Protein AF-A0A2G4IAJ6-F1 (afdb_monomer)

Radius of gyration: 28.08 Å; Cα contacts (8 Å, |Δi|>4): 531; chains: 1; bounding box: 51×114×58 Å

Solvent-accessible surface area (backbone atoms only — not comparable to full-atom values): 21661 Å² total; per-residue (Å²): 142,84,85,86,88,86,85,85,85,89,82,88,81,85,86,81,88,79,80,86,77,83,84,71,78,83,79,74,76,96,60,76,48,46,17,74,72,78,64,49,65,65,64,71,85,70,66,46,74,47,93,88,75,40,36,32,42,59,73,51,67,68,42,88,44,43,13,71,82,83,56,45,47,32,90,77,64,86,39,64,43,94,73,66,48,30,32,28,81,83,53,41,83,43,41,40,70,49,56,68,56,52,44,50,37,37,53,46,29,52,52,52,46,14,63,76,45,79,54,73,48,60,70,88,49,87,61,66,50,68,44,64,39,45,69,59,59,53,62,76,69,49,89,61,80,91,78,70,92,76,70,75,62,49,50,61,48,76,41,83,49,88,99,44,47,48,36,41,35,41,35,38,46,67,34,44,51,68,56,49,30,35,48,31,23,24,40,48,34,53,55,40,47,71,70,43,41,48,92,87,58,66,58,41,69,42,44,50,48,7,52,14,48,41,45,18,38,53,53,24,56,76,70,66,37,64,64,57,40,50,52,62,75,68,40,66,85,28,74,54,38,37,57,49,41,50,52,46,32,72,72,52,34,68,68,39,50,53,49,44,53,51,70,53,81,73,40,63,72,75,76,67,90,63,81,70,78,78,79,69,82,77,70,83,77,68,88,68,73,80,76,75,72,42,70,63,89,40,38,75,46,77,50,77,55,102,87,50,48,37,39,25,44,76,84,44,83,36,42,74,72,37,71,48,79,40,64,44,60,89,37,83,41,46,37,29,32,72,48,72,63,95,60,36,37,32,34,30,48,76,83,45,76,47,76,36,43,59,82,70,128

Nearest PDB structures (foldseek):
  2y4y-assembly1_D-2  TM=4.702E-01  e=5.475E-01  Pseudomonas aeruginosa PAO1
  4dkx-assembly2_B  TM=3.419E-01  e=5.563E+00  Homo sapiens
  8xip-assembly1_B  TM=3.112E-01  e=5.249E+00  Homo sapiens
  7rkx-assembly1_A  TM=2.969E-01  e=7.432E+00  Homo sapiens
  8yw3-assembly1_A  TM=1.742E-01  e=3.929E+00  Homo sapiens

Mean predicted aligned error: 16.1 Å

Secondary structure (DSSP, 8-state):
--PPPPP----PPPP-PPP----PPPPPPSS---BTTT--SS--S-EEEETTTEEEEHHHHT-S-BBTTT--B-SS---B-TT--B--HHHHTTEE--HHHHHHHHHHHHHHHHHHTTTSS--SS--EEEEEE-HHHHHHH--S-TT-----SEEEEEEEETTEEEEEEEEESSEEHHHHHHHHHHHHHHHHHHHHS-TT----HHHHHHHHHHHHHHHHHHHT-HHHHHHHHT-GGGTTHHHHHHHHHHHHHHHHHHHHHHH---SSPPPPSS-----PPPP----PPPPPPPSS--EEEEEE-SS-EEEEETTEEEETT-EEEEEETTEEEEEEEEEE-SSEEEEEETTEEEEEETT--

Structure (mmCIF, N/CA/C/O backbone):
data_AF-A0A2G4IAJ6-F1
#
_entry.id   AF-A0A2G4IAJ6-F1
#
loop_
_atom_site.group_PDB
_atom_site.id
_atom_site.type_symbol
_atom_site.label_atom_id
_atom_site.label_alt_id
_atom_site.label_comp_id
_atom_site.label_asym_id
_atom_site.label_entity_id
_atom_site.label_seq_id
_atom_site.pdbx_PDB_ins_code
_atom_site.Cartn_x
_atom_site.Cartn_y
_atom_site.Cartn_z
_atom_site.occupancy
_atom_site.B_iso_or_equiv
_atom_site.auth_seq_id
_atom_site.auth_comp_id
_atom_site.auth_asym_id
_atom_site.auth_atom_id
_atom_site.pdbx_PDB_model_num
ATOM 1 N N . MET A 1 1 ? -0.495 93.613 11.890 1.00 39.91 1 MET A N 1
ATOM 2 C CA . MET A 1 1 ? 0.072 92.341 12.391 1.00 39.91 1 MET A CA 1
ATOM 3 C C . MET A 1 1 ? -0.973 91.652 13.257 1.00 39.91 1 MET A C 1
ATOM 5 O O . MET A 1 1 ? -1.266 92.154 14.333 1.00 39.91 1 MET A O 1
ATOM 9 N N . LYS A 1 2 ? -1.610 90.586 12.757 1.00 34.34 2 LYS A N 1
ATOM 10 C CA . LYS A 1 2 ? -2.587 89.767 13.494 1.00 34.34 2 LYS A CA 1
ATOM 11 C C . LYS A 1 2 ? -2.347 88.290 13.158 1.00 34.34 2 LYS A C 1
ATOM 13 O O . LYS A 1 2 ? -2.207 87.947 11.989 1.00 34.34 2 LYS A O 1
ATOM 18 N N . LEU A 1 3 ? -2.235 87.490 14.213 1.00 30.67 3 LEU A N 1
ATOM 19 C CA . LEU A 1 3 ? -1.952 86.052 14.273 1.00 30.67 3 LEU A CA 1
ATOM 20 C C . LEU A 1 3 ? -3.248 85.240 14.030 1.00 30.67 3 LEU A C 1
ATOM 22 O O . LEU A 1 3 ? -4.297 85.712 14.476 1.00 30.67 3 LEU A O 1
ATOM 26 N N . PRO A 1 4 ? -3.229 84.046 13.402 1.00 51.69 4 PRO A N 1
ATOM 27 C CA . PRO A 1 4 ? -4.414 83.198 13.317 1.00 51.69 4 PRO A CA 1
ATOM 28 C C . PRO A 1 4 ? -4.490 82.140 14.434 1.00 51.69 4 PRO A C 1
ATOM 30 O O . PRO A 1 4 ? -3.484 81.665 14.958 1.00 51.69 4 PRO A O 1
ATOM 33 N N . LEU A 1 5 ? -5.742 81.821 14.770 1.00 42.28 5 LEU A N 1
ATOM 34 C CA . LEU A 1 5 ? -6.261 80.906 15.790 1.00 42.28 5 LEU A CA 1
ATOM 35 C C . LEU A 1 5 ? -5.931 79.422 15.516 1.00 42.28 5 LEU A C 1
ATOM 37 O O . LEU A 1 5 ? -6.077 78.952 14.390 1.00 42.28 5 LEU A O 1
ATOM 41 N N . LEU A 1 6 ? -5.613 78.676 16.579 1.00 39.06 6 LEU A N 1
ATOM 42 C CA . LEU A 1 6 ? -5.594 77.207 16.642 1.00 39.06 6 LEU A CA 1
ATOM 43 C C . LEU A 1 6 ? -6.964 76.686 17.116 1.00 39.06 6 LEU A C 1
ATOM 45 O O . LEU A 1 6 ? -7.447 77.104 18.167 1.00 39.06 6 LEU A O 1
ATOM 49 N N . LEU A 1 7 ? -7.565 75.754 16.367 1.00 40.25 7 LEU A N 1
ATOM 50 C CA . LEU A 1 7 ? -8.717 74.952 16.797 1.00 40.25 7 LEU A CA 1
ATOM 51 C C . LEU A 1 7 ? -8.219 73.617 17.375 1.00 40.25 7 LEU A C 1
ATOM 53 O O . LEU A 1 7 ? -7.538 72.861 16.684 1.00 40.25 7 LEU A O 1
ATOM 57 N N . ALA A 1 8 ? -8.597 73.315 18.616 1.00 37.66 8 ALA A N 1
ATOM 58 C CA . ALA A 1 8 ? -8.454 72.002 19.240 1.00 37.66 8 ALA A CA 1
ATOM 59 C C . ALA A 1 8 ? -9.826 71.312 19.271 1.00 37.66 8 ALA A C 1
ATOM 61 O O . ALA A 1 8 ? -10.802 71.910 19.721 1.00 37.66 8 ALA A O 1
ATOM 62 N N . SER A 1 9 ? -9.902 70.062 18.809 1.00 39.53 9 SER A N 1
ATOM 63 C CA . SER A 1 9 ? -11.121 69.248 18.855 1.00 39.53 9 SER A CA 1
ATOM 64 C C . SER A 1 9 ? -10.931 68.106 19.856 1.00 39.53 9 SER A C 1
ATOM 66 O O . SER A 1 9 ? -10.068 67.251 19.666 1.00 39.53 9 SER A O 1
ATOM 68 N N . LEU A 1 10 ? -11.727 68.115 20.930 1.00 37.22 10 LEU A N 1
ATOM 69 C CA . LEU A 1 10 ? -11.868 67.015 21.886 1.00 37.22 10 LEU A CA 1
ATOM 70 C C . LEU A 1 10 ? -12.775 65.922 21.298 1.00 37.22 10 LEU A C 1
ATOM 72 O O . LEU A 1 10 ? -13.860 66.223 20.805 1.00 37.22 10 LEU A O 1
ATOM 76 N N . LEU A 1 11 ? -12.382 64.655 21.441 1.00 38.41 11 LEU A N 1
ATOM 77 C CA . LEU A 1 11 ? -13.274 63.500 21.313 1.00 38.41 11 LEU A CA 1
ATOM 78 C C . LEU A 1 11 ? -13.204 62.681 22.606 1.00 38.41 11 LEU A C 1
ATOM 80 O O . LEU A 1 11 ? -12.167 62.119 22.954 1.00 38.41 11 LEU A O 1
ATOM 84 N N . ALA A 1 12 ? -14.325 62.657 23.326 1.00 36.91 12 ALA A N 1
ATOM 85 C CA . ALA A 1 12 ? -14.549 61.840 24.509 1.00 36.91 12 ALA A CA 1
ATOM 86 C C . ALA A 1 12 ? -14.840 60.388 24.093 1.00 36.91 12 ALA A C 1
ATOM 88 O O . ALA A 1 12 ? -15.688 60.147 23.236 1.00 36.91 12 ALA A O 1
ATOM 89 N N . SER A 1 13 ? -14.148 59.428 24.709 1.00 37.53 13 SER A N 1
ATOM 90 C CA . SER A 1 13 ? -14.399 57.992 24.533 1.00 37.53 13 SER A CA 1
ATOM 91 C C . SER A 1 13 ? -15.197 57.457 25.720 1.00 37.53 13 SER A C 1
ATOM 93 O O . SER A 1 13 ? -14.780 57.586 26.870 1.00 37.53 13 SER A O 1
ATOM 95 N N . THR A 1 14 ? -16.356 56.864 25.444 1.00 39.72 14 THR A N 1
ATOM 96 C CA . THR A 1 14 ? -17.206 56.168 26.412 1.00 39.72 14 THR A CA 1
ATOM 97 C C . THR A 1 14 ? -16.732 54.722 26.584 1.00 39.72 14 THR A C 1
ATOM 99 O O . THR A 1 14 ? -16.650 53.959 25.624 1.00 39.72 14 THR A O 1
ATOM 102 N N . HIS A 1 15 ? -16.420 54.327 27.820 1.00 34.19 15 HIS A N 1
ATOM 103 C CA . HIS A 1 15 ? -16.105 52.943 28.178 1.00 34.19 15 HIS A CA 1
ATOM 104 C C . HIS A 1 15 ? -17.392 52.172 28.513 1.00 34.19 15 HIS A C 1
ATOM 106 O O . HIS A 1 15 ? -18.084 52.500 29.474 1.00 34.19 15 HIS A O 1
ATOM 112 N N . LEU A 1 16 ? -17.696 51.125 27.741 1.00 38.47 16 LEU A N 1
ATOM 113 C CA . LEU A 1 16 ? -18.676 50.091 28.088 1.00 38.47 16 LEU A CA 1
ATOM 114 C C . LEU A 1 16 ? -17.940 48.913 28.743 1.00 38.47 16 LEU A C 1
ATOM 116 O O . LEU A 1 16 ? -17.166 48.215 28.091 1.00 38.47 16 LEU A O 1
ATOM 120 N N . SER A 1 17 ? -18.188 48.702 30.038 1.00 36.38 17 SER A N 1
ATOM 121 C CA . SER A 1 17 ? -17.790 47.495 30.771 1.00 36.38 17 SER A CA 1
ATOM 122 C C . SER A 1 17 ? -18.673 46.321 30.354 1.00 36.38 17 SER A C 1
ATOM 124 O O . SER A 1 17 ? -19.875 46.327 30.612 1.00 36.38 17 SER A O 1
ATOM 126 N N . VAL A 1 18 ? -18.073 45.289 29.761 1.00 40.00 18 VAL A N 1
ATOM 127 C CA . VAL A 1 18 ? -18.707 43.978 29.574 1.00 40.00 18 VAL A CA 1
ATOM 128 C C . VAL A 1 18 ? -18.224 43.061 30.693 1.00 40.00 18 VAL A C 1
ATOM 130 O O . VAL A 1 18 ? -17.030 42.799 30.827 1.00 40.00 18 VAL A O 1
ATOM 133 N N . ALA A 1 19 ? -19.164 42.610 31.521 1.00 41.03 19 ALA A N 1
ATOM 134 C CA . ALA A 1 19 ? -18.924 41.646 32.584 1.00 41.03 19 ALA A CA 1
ATOM 135 C C . ALA A 1 19 ? -18.430 40.309 32.006 1.00 41.03 19 ALA A C 1
ATOM 137 O O . ALA A 1 19 ? -18.985 39.790 31.035 1.00 41.03 19 ALA A O 1
ATOM 138 N N . ALA A 1 20 ? -17.387 39.754 32.622 1.00 36.38 20 ALA A N 1
ATOM 139 C CA . ALA A 1 20 ? -16.808 38.469 32.265 1.00 36.38 20 ALA A CA 1
ATOM 140 C C . ALA A 1 20 ? -17.820 37.335 32.498 1.00 36.38 20 ALA A C 1
ATOM 142 O O . ALA A 1 20 ? -18.172 37.026 33.636 1.00 36.38 20 ALA A O 1
ATOM 143 N N . GLN A 1 21 ? -18.273 36.703 31.415 1.00 39.62 21 GLN A N 1
ATOM 144 C CA . GLN A 1 21 ? -18.956 35.415 31.481 1.00 39.62 21 GLN A CA 1
ATOM 145 C C . GLN A 1 21 ? -17.916 34.333 31.777 1.00 39.62 21 GLN A C 1
ATOM 147 O O . GLN A 1 21 ? -16.900 34.204 31.092 1.00 39.62 21 GLN A O 1
ATOM 152 N N . THR A 1 22 ? -18.169 33.563 32.825 1.00 39.50 22 THR A N 1
ATOM 153 C CA . THR A 1 22 ? -17.415 32.368 33.183 1.00 39.50 22 THR A CA 1
ATOM 154 C C . THR A 1 22 ? -17.571 31.320 32.074 1.00 39.50 22 THR A C 1
ATOM 156 O O . THR A 1 22 ? -18.635 30.733 31.899 1.00 39.50 22 THR A O 1
ATOM 159 N N . LEU A 1 23 ? -16.508 31.094 31.295 1.00 40.72 23 LEU A N 1
ATOM 160 C CA . LEU A 1 23 ? -16.443 30.032 30.285 1.00 40.72 23 LEU A CA 1
ATOM 161 C C . LEU A 1 23 ? -16.508 28.663 30.976 1.00 40.72 23 LEU A C 1
ATOM 163 O O . LEU A 1 23 ? -15.555 28.230 31.626 1.00 40.72 23 LEU A O 1
ATOM 167 N N . GLY A 1 24 ? -17.666 28.014 30.856 1.00 37.72 24 GLY A N 1
ATOM 168 C CA . GLY A 1 24 ? -17.913 26.657 31.325 1.00 37.72 24 GLY A CA 1
ATOM 169 C C . GLY A 1 24 ? -17.132 25.603 30.535 1.00 37.72 24 GLY A C 1
ATOM 170 O O . GLY A 1 24 ? -16.731 25.813 29.391 1.00 37.72 24 GLY A O 1
ATOM 171 N N . SER A 1 25 ? -16.924 24.455 31.177 1.00 37.28 25 SER A N 1
ATOM 172 C CA . SER A 1 25 ? -16.368 23.229 30.595 1.00 37.28 25 SER A CA 1
ATOM 173 C C . SER A 1 25 ? -17.085 22.813 29.297 1.00 37.28 25 SER A C 1
ATOM 175 O O . SER A 1 25 ? -18.277 23.094 29.153 1.00 37.28 25 SER A O 1
ATOM 177 N N . PRO A 1 26 ? -16.405 22.104 28.369 1.00 43.59 26 PRO A N 1
ATOM 178 C CA . PRO A 1 26 ? -17.026 21.613 27.141 1.00 43.59 26 PRO A CA 1
ATOM 179 C C . PRO A 1 26 ? -18.265 20.771 27.451 1.00 43.59 26 PRO A C 1
ATOM 181 O O . PRO A 1 26 ? -18.266 19.962 28.384 1.00 43.59 26 PRO A O 1
ATOM 184 N N . ALA A 1 27 ? -19.316 20.982 26.657 1.00 43.69 27 ALA A N 1
ATOM 185 C CA . ALA A 1 27 ? -20.566 20.257 26.792 1.00 43.69 27 ALA A CA 1
ATOM 186 C C . ALA A 1 27 ? -20.310 18.743 26.657 1.00 43.69 27 ALA A C 1
ATOM 188 O O . ALA A 1 27 ? -19.608 18.322 25.730 1.00 43.69 27 ALA A O 1
ATOM 189 N N . PRO A 1 28 ? -20.847 17.915 27.568 1.00 54.44 28 PRO A N 1
ATOM 190 C CA . PRO A 1 28 ? -20.769 16.469 27.434 1.00 54.44 28 PRO A CA 1
ATOM 191 C C . PRO A 1 28 ? -21.438 16.021 26.122 1.00 54.44 28 PRO A C 1
ATOM 193 O O . PRO A 1 28 ? -22.332 16.711 25.624 1.00 54.44 28 PRO A O 1
ATOM 196 N N . PRO A 1 29 ? -21.015 14.880 25.548 1.00 55.59 29 PRO A N 1
ATOM 197 C CA . PRO A 1 29 ? -21.606 14.340 24.327 1.00 55.59 29 PRO A CA 1
ATOM 198 C C . PRO A 1 29 ? -23.133 14.282 24.453 1.00 55.59 29 PRO A C 1
ATOM 200 O O . PRO A 1 29 ? -23.663 13.816 25.459 1.00 55.59 29 PRO A O 1
ATOM 203 N N . SER A 1 30 ? -23.838 14.765 23.429 1.00 59.53 30 SER A N 1
ATOM 204 C CA . SER A 1 30 ? -25.294 14.981 23.414 1.00 59.53 30 SER A CA 1
ATOM 205 C C . SER A 1 30 ? -26.135 13.693 23.341 1.00 59.53 30 SER A C 1
ATOM 207 O O . SER A 1 30 ? -27.307 13.731 22.970 1.00 59.53 30 SER A O 1
ATOM 209 N N . GLY A 1 31 ? -25.565 12.545 23.713 1.00 71.25 31 GLY A N 1
ATOM 210 C CA . GLY A 1 31 ? -26.228 11.245 23.715 1.00 71.25 31 GLY A CA 1
ATOM 211 C C . GLY A 1 31 ? -25.514 10.218 24.602 1.00 71.25 31 GLY A C 1
ATOM 212 O O . GLY A 1 31 ? -24.373 10.437 25.021 1.00 71.25 31 GLY A O 1
ATOM 213 N N . PRO A 1 32 ? -26.173 9.087 24.911 1.00 83.38 32 PRO A N 1
ATOM 214 C CA . PRO A 1 32 ? -25.596 8.047 25.751 1.00 83.38 32 PRO A CA 1
ATOM 215 C C . PRO A 1 32 ? -24.365 7.418 25.085 1.00 83.38 32 PRO A C 1
ATOM 217 O O . PRO A 1 32 ? -24.423 6.902 23.967 1.00 83.38 32 PRO A O 1
ATOM 220 N N . LEU A 1 33 ? -23.236 7.438 25.796 1.00 91.25 33 LEU A N 1
ATOM 221 C CA . LEU A 1 33 ? -22.004 6.785 25.357 1.00 91.25 33 LEU A CA 1
ATOM 222 C C . LEU A 1 33 ? -22.224 5.275 25.199 1.00 91.25 33 LEU A C 1
ATOM 224 O O . LEU A 1 33 ? -22.874 4.651 26.034 1.00 91.25 33 LEU A O 1
ATOM 228 N N . THR A 1 34 ? -21.651 4.680 24.154 1.00 95.31 34 THR A N 1
ATOM 229 C CA . THR A 1 34 ? -21.810 3.252 23.835 1.00 95.31 34 THR A CA 1
ATOM 230 C C . THR A 1 34 ? -20.447 2.573 23.723 1.00 95.31 34 THR A C 1
ATOM 232 O O . THR A 1 34 ? -19.534 3.118 23.104 1.00 95.31 34 THR A O 1
ATOM 235 N N . CYS A 1 35 ? -20.294 1.379 24.310 1.00 95.06 35 CYS A N 1
ATOM 236 C CA . CYS A 1 35 ? -19.070 0.585 24.173 1.00 95.06 35 CYS A CA 1
ATOM 237 C C . CYS A 1 35 ? -18.896 0.092 22.732 1.00 95.06 35 CYS A C 1
ATOM 239 O O . CYS A 1 35 ? -19.729 -0.676 22.255 1.00 95.06 35 CYS A O 1
ATOM 241 N N . VAL A 1 36 ? -17.782 0.409 22.074 1.00 94.44 36 VAL A N 1
ATOM 242 C CA . VAL A 1 36 ? -17.498 -0.091 20.716 1.00 94.44 36 VAL A CA 1
ATOM 243 C C . VAL A 1 36 ? -17.266 -1.612 20.672 1.00 94.44 36 VAL A C 1
ATOM 245 O O . VAL A 1 36 ? -17.463 -2.239 19.636 1.00 94.44 36 VAL A O 1
ATOM 248 N N . VAL A 1 37 ? -16.857 -2.225 21.792 1.00 94.44 37 VAL A N 1
ATOM 249 C CA . VAL A 1 37 ? -16.505 -3.656 21.854 1.00 94.44 37 VAL A CA 1
ATOM 250 C C . VAL A 1 37 ? -17.733 -4.535 22.101 1.00 94.44 37 VAL A C 1
ATOM 252 O O . VAL A 1 37 ? -17.888 -5.563 21.451 1.00 94.44 37 VAL A O 1
ATOM 255 N N . CYS A 1 38 ? -18.608 -4.145 23.034 1.00 94.75 38 CYS A N 1
ATOM 256 C CA . CYS A 1 38 ? -19.756 -4.962 23.453 1.00 94.75 38 CYS A CA 1
ATOM 257 C C . CYS A 1 38 ? -21.126 -4.307 23.234 1.00 94.75 38 CYS A C 1
ATOM 259 O O . CYS A 1 38 ? -22.127 -4.864 23.673 1.00 94.75 38 CYS A O 1
ATOM 261 N N . ALA A 1 39 ? -21.179 -3.125 22.612 1.00 94.81 39 ALA A N 1
ATOM 262 C CA . ALA A 1 39 ? -22.400 -2.349 22.370 1.00 94.81 39 ALA A CA 1
ATOM 263 C C . ALA A 1 39 ? -23.205 -1.949 23.629 1.00 94.81 39 ALA A C 1
ATOM 265 O O . ALA A 1 39 ? -24.323 -1.455 23.510 1.00 94.81 39 ALA A O 1
ATOM 266 N N . LYS A 1 40 ? -22.646 -2.104 24.843 1.00 95.12 40 LYS A N 1
ATOM 267 C CA . LYS A 1 40 ? -23.278 -1.663 26.102 1.00 95.12 40 LYS A CA 1
ATOM 268 C C . LYS A 1 40 ? -23.558 -0.159 26.058 1.00 95.12 40 LYS A C 1
ATOM 270 O O . LYS A 1 40 ? -22.630 0.625 25.853 1.00 95.12 40 LYS A O 1
ATOM 275 N N . THR A 1 41 ? -24.815 0.216 26.285 1.00 94.88 41 THR A N 1
ATOM 276 C CA . THR A 1 41 ? -25.303 1.599 26.324 1.00 94.88 41 THR A CA 1
ATOM 277 C C . THR A 1 41 ? -26.420 1.737 27.374 1.00 94.88 41 THR A C 1
ATOM 279 O O . THR A 1 41 ? -27.208 0.801 27.522 1.00 94.88 41 THR A O 1
ATOM 282 N N . PRO A 1 42 ? -26.503 2.852 28.120 1.00 93.81 42 PRO A N 1
ATOM 283 C CA . PRO A 1 42 ? -25.467 3.871 28.251 1.00 93.81 42 PRO A CA 1
ATOM 284 C C . PRO A 1 42 ? -24.248 3.330 29.011 1.00 93.81 42 PRO A C 1
ATOM 286 O O . PRO A 1 42 ? -24.363 2.505 29.920 1.00 93.81 42 PRO A O 1
ATOM 289 N N . LEU A 1 43 ? -23.057 3.817 28.674 1.00 91.88 43 LEU A N 1
ATOM 290 C CA . LEU A 1 43 ? -21.897 3.668 29.542 1.00 91.88 43 LEU A CA 1
ATOM 291 C C . LEU A 1 43 ? -22.086 4.550 30.773 1.00 91.88 43 LEU A C 1
ATOM 293 O O . LEU A 1 43 ? -22.171 5.771 30.671 1.00 91.88 43 LEU A O 1
ATOM 297 N N . VAL A 1 44 ? -22.133 3.911 31.937 1.00 87.69 44 VAL A N 1
ATOM 298 C CA . VAL A 1 44 ? -22.209 4.562 33.245 1.00 87.69 44 VAL A CA 1
ATOM 299 C C . VAL A 1 44 ? -20.917 4.307 34.020 1.00 87.69 44 VAL A C 1
ATOM 301 O O . VAL A 1 44 ? -20.343 3.219 33.944 1.00 87.69 44 VAL A O 1
ATOM 304 N N . GLY A 1 45 ? -20.444 5.309 34.765 1.00 86.56 45 GLY A N 1
ATOM 305 C CA . GLY A 1 45 ? -19.207 5.216 35.544 1.00 86.56 45 GLY A CA 1
ATOM 306 C C . GLY A 1 45 ? -17.932 5.323 34.697 1.00 86.56 45 GLY A C 1
ATOM 307 O O . GLY A 1 45 ? -17.850 6.133 33.775 1.00 86.56 45 GLY A O 1
ATOM 308 N N . LYS A 1 46 ? -16.902 4.536 35.041 1.00 89.94 46 LYS A N 1
ATOM 309 C CA . LYS A 1 46 ? -15.586 4.584 34.384 1.00 89.94 46 LYS A CA 1
ATOM 310 C C . LYS A 1 46 ? -15.629 3.937 32.996 1.00 89.94 46 LYS A C 1
ATOM 312 O O . LYS A 1 46 ? -16.031 2.783 32.848 1.00 89.94 46 LYS A O 1
ATOM 317 N N . TYR A 1 47 ? -15.120 4.657 32.004 1.00 93.00 47 TYR A N 1
ATOM 318 C CA . TYR A 1 47 ? -14.901 4.176 30.642 1.00 93.00 47 TYR A CA 1
ATOM 319 C C . TYR A 1 47 ? -13.522 4.612 30.136 1.00 93.00 47 TYR A C 1
ATOM 321 O O . TYR A 1 47 ? -12.859 5.456 30.742 1.00 93.00 47 TYR A O 1
ATOM 329 N N . PHE A 1 48 ? -13.091 4.018 29.029 1.00 92.19 48 PHE A N 1
ATOM 330 C CA . PHE A 1 48 ? -11.817 4.293 28.374 1.00 92.19 48 PHE A CA 1
ATOM 331 C C . PHE A 1 48 ? -12.061 4.809 26.958 1.00 92.19 48 PHE A C 1
ATOM 333 O O . PHE A 1 48 ? -13.084 4.492 26.350 1.00 92.19 48 PHE A O 1
ATOM 340 N N . VAL A 1 49 ? -11.130 5.612 26.442 1.00 89.56 49 VAL A N 1
ATOM 341 C CA . VAL A 1 49 ? -11.204 6.176 25.089 1.00 89.56 49 VAL A CA 1
ATOM 342 C C . VAL A 1 49 ? -10.048 5.636 24.257 1.00 89.56 49 VAL A C 1
ATOM 344 O O . VAL A 1 49 ? -8.885 5.805 24.616 1.00 89.56 49 VAL A O 1
ATOM 347 N N . HIS A 1 50 ? -10.372 5.014 23.129 1.00 84.25 50 HIS A N 1
ATOM 348 C CA . HIS A 1 50 ? -9.430 4.461 22.165 1.00 84.25 50 HIS A CA 1
ATOM 349 C C . HIS A 1 50 ? -9.520 5.223 20.840 1.00 84.25 50 HIS A C 1
ATOM 351 O O . HIS A 1 50 ? -10.614 5.521 20.363 1.00 84.25 50 HIS A O 1
ATOM 357 N N . ASN A 1 51 ? -8.373 5.570 20.246 1.00 79.94 51 ASN A N 1
ATOM 358 C CA . ASN A 1 51 ? -8.286 6.385 19.023 1.00 79.94 51 ASN A CA 1
ATOM 359 C C . ASN A 1 51 ? -9.188 7.633 19.065 1.00 79.94 51 ASN A C 1
ATOM 361 O O . ASN A 1 51 ? -9.861 7.966 18.092 1.00 79.94 51 ASN A O 1
ATOM 365 N N . GLN A 1 52 ? -9.224 8.288 20.233 1.00 78.50 52 GLN A N 1
ATOM 366 C CA . GLN A 1 52 ? -9.897 9.567 20.516 1.00 78.50 52 GLN A CA 1
ATOM 367 C C . GLN A 1 52 ? -11.434 9.580 20.408 1.00 78.50 52 GLN A C 1
ATOM 369 O O . GLN A 1 52 ? -12.054 10.498 20.935 1.00 78.50 52 GLN A O 1
ATOM 374 N N . THR A 1 53 ? -12.053 8.577 19.784 1.00 83.62 53 THR A N 1
ATOM 375 C CA . THR A 1 53 ? -13.491 8.564 19.453 1.00 83.62 53 THR A CA 1
ATOM 376 C C . THR A 1 53 ? -14.222 7.323 19.957 1.00 83.62 53 THR A C 1
ATOM 378 O O . THR A 1 53 ? -15.424 7.375 20.220 1.00 83.62 53 THR A O 1
ATOM 381 N N . ASN A 1 54 ? -13.516 6.205 20.135 1.00 86.44 54 ASN A N 1
ATOM 382 C CA . ASN A 1 54 ? -14.131 4.952 20.544 1.00 86.44 54 ASN A CA 1
ATOM 383 C C . ASN A 1 54 ? -14.183 4.840 22.064 1.00 86.44 54 ASN A C 1
ATOM 385 O O . ASN A 1 54 ? -13.151 4.893 22.727 1.00 86.44 54 ASN A O 1
ATOM 389 N N . HIS A 1 55 ? -15.374 4.614 22.611 1.00 92.69 55 HIS A N 1
ATOM 390 C CA . HIS A 1 55 ? -15.574 4.426 24.045 1.00 92.69 55 HIS A CA 1
ATOM 391 C C . HIS A 1 55 ? -15.587 2.933 24.392 1.00 92.69 55 HIS A C 1
ATOM 393 O O . HIS A 1 55 ? -16.178 2.126 23.674 1.00 92.69 55 HIS A O 1
ATOM 399 N N . ILE A 1 56 ? -14.943 2.550 25.494 1.00 94.69 56 ILE A N 1
ATOM 400 C CA . ILE A 1 56 ? -14.792 1.158 25.941 1.00 94.69 56 ILE A CA 1
ATOM 401 C C . ILE A 1 56 ? -15.226 1.061 27.408 1.00 94.69 56 ILE A C 1
ATOM 403 O O . ILE A 1 56 ? -14.787 1.852 28.244 1.00 94.69 56 ILE A O 1
ATOM 407 N N . CYS A 1 57 ? -16.092 0.100 27.745 1.00 96.44 57 CYS A N 1
ATOM 408 C CA . CYS A 1 57 ? -16.467 -0.146 29.140 1.00 96.44 57 CYS A CA 1
ATOM 409 C C . CYS A 1 57 ? -15.306 -0.772 29.933 1.00 96.44 57 CYS A C 1
ATOM 411 O O . CYS A 1 57 ? -14.443 -1.438 29.362 1.00 96.44 57 CYS A O 1
ATOM 413 N N . ALA A 1 58 ? -15.316 -0.618 31.260 1.00 95.38 58 ALA A N 1
ATOM 414 C CA . ALA A 1 58 ? -14.254 -1.151 32.116 1.00 95.38 58 ALA A CA 1
ATOM 415 C C . ALA A 1 58 ? -14.028 -2.667 31.972 1.00 95.38 58 ALA A C 1
ATOM 417 O O . ALA A 1 58 ? -12.885 -3.111 31.989 1.00 95.38 58 ALA A O 1
ATOM 418 N N . GLU A 1 59 ? -15.095 -3.444 31.766 1.00 95.62 59 GLU A N 1
ATOM 419 C CA . GLU A 1 59 ? -15.014 -4.893 31.534 1.00 95.62 59 GLU A CA 1
ATOM 420 C C . GLU A 1 59 ? -14.275 -5.224 30.224 1.00 95.62 59 GLU A C 1
ATOM 422 O O . GLU A 1 59 ? -13.425 -6.109 30.191 1.00 95.62 59 GLU A O 1
ATOM 427 N N . CYS A 1 60 ? -14.564 -4.501 29.135 1.00 96.38 60 CYS A N 1
ATOM 428 C CA . CYS A 1 60 ? -13.932 -4.758 27.839 1.00 96.38 60 CYS A CA 1
ATOM 429 C C . CYS A 1 60 ? -12.470 -4.312 27.806 1.00 96.38 60 CYS A C 1
ATOM 431 O O . CYS A 1 60 ? -11.660 -4.952 27.142 1.00 96.38 60 CYS A O 1
ATOM 433 N N . GLU A 1 61 ? -12.107 -3.258 28.537 1.00 96.00 61 GLU A N 1
ATOM 434 C CA . GLU A 1 61 ? -10.706 -2.843 28.639 1.00 96.00 61 GLU A CA 1
ATOM 435 C C . GLU A 1 61 ? -9.833 -3.926 29.294 1.00 96.00 61 GLU A C 1
ATOM 437 O O . GLU A 1 61 ? -8.670 -4.084 28.939 1.00 96.00 61 GLU A O 1
ATOM 442 N N . GLN A 1 62 ? -10.388 -4.738 30.194 1.00 95.94 62 GLN A N 1
ATOM 443 C CA . GLN A 1 62 ? -9.648 -5.807 30.875 1.00 95.94 62 GLN A CA 1
ATOM 444 C C . GLN A 1 62 ? -9.467 -7.083 30.045 1.00 95.94 62 GLN A C 1
ATOM 446 O O . GLN A 1 62 ? -8.756 -7.989 30.478 1.00 95.94 62 GLN A O 1
ATOM 451 N N . LEU A 1 63 ? -10.081 -7.182 28.860 1.00 96.06 63 LEU A N 1
ATOM 452 C CA . LEU A 1 63 ? -9.902 -8.352 27.999 1.00 96.06 63 LEU A CA 1
ATOM 453 C C . LEU A 1 63 ? -8.406 -8.549 27.695 1.00 96.06 63 LEU A C 1
ATOM 455 O O . LEU A 1 63 ? -7.707 -7.561 27.498 1.00 96.06 63 LEU A O 1
ATOM 459 N N . PRO A 1 64 ? -7.878 -9.779 27.620 1.00 94.44 64 PRO A N 1
ATOM 460 C CA . PRO A 1 64 ? -6.461 -9.990 27.313 1.00 94.44 64 PRO A CA 1
ATOM 461 C C . PRO A 1 64 ? -6.173 -9.854 25.811 1.00 94.44 64 PRO A C 1
ATOM 463 O O . PRO A 1 64 ? -5.090 -9.439 25.401 1.00 94.44 64 PRO A O 1
ATOM 466 N N . THR A 1 65 ? -7.152 -10.184 24.967 1.00 95.25 65 THR A N 1
ATOM 467 C CA . THR A 1 65 ? -7.000 -10.169 23.512 1.00 95.25 65 THR A CA 1
ATOM 468 C C . THR A 1 65 ? -7.128 -8.751 22.960 1.00 95.25 65 THR A C 1
ATOM 470 O O . THR A 1 65 ? -7.992 -7.962 23.358 1.00 95.25 65 THR A O 1
ATOM 473 N N . ARG A 1 66 ? -6.245 -8.414 22.020 1.00 93.12 66 ARG A N 1
ATOM 474 C CA . ARG A 1 66 ? -6.157 -7.104 21.369 1.00 93.12 66 ARG A CA 1
ATOM 475 C C . ARG A 1 66 ? -6.122 -7.299 19.861 1.00 93.12 66 ARG A C 1
ATOM 477 O O . ARG A 1 66 ? -5.499 -8.247 19.387 1.00 93.12 66 ARG A O 1
ATOM 484 N N . CYS A 1 67 ? -6.755 -6.393 19.123 1.00 92.38 67 CYS A N 1
ATOM 485 C CA . CYS A 1 67 ? -6.664 -6.366 17.672 1.00 92.38 67 CYS A CA 1
ATOM 486 C C . CYS A 1 67 ? -5.197 -6.208 17.256 1.00 92.38 67 CYS A C 1
ATOM 488 O O . CYS A 1 67 ? -4.492 -5.346 17.787 1.00 92.38 67 CYS A O 1
ATOM 490 N N . ALA A 1 68 ? -4.736 -7.012 16.305 1.00 89.69 68 ALA A N 1
ATOM 491 C CA . ALA A 1 68 ? -3.368 -6.930 15.811 1.00 89.69 68 ALA A CA 1
ATOM 492 C C . ALA A 1 68 ? -3.085 -5.659 14.994 1.00 89.69 68 ALA A C 1
ATOM 494 O O . ALA A 1 68 ? -1.926 -5.278 14.874 1.00 89.69 68 ALA A O 1
ATOM 495 N N . LEU A 1 69 ? -4.125 -4.987 14.486 1.00 86.38 69 LEU A N 1
ATOM 496 C CA . LEU A 1 69 ? -4.001 -3.749 13.713 1.00 86.38 69 LEU A CA 1
ATOM 497 C C . LEU A 1 69 ? -4.198 -2.508 14.585 1.00 86.38 69 LEU A C 1
ATOM 499 O O . LEU A 1 69 ? -3.263 -1.742 14.792 1.00 86.38 69 LEU A O 1
ATOM 503 N N . CYS A 1 70 ? -5.398 -2.318 15.138 1.00 89.19 70 CYS A N 1
ATOM 504 C CA . CYS A 1 70 ? -5.713 -1.102 15.891 1.00 89.19 70 CYS A CA 1
ATOM 505 C C . CYS A 1 70 ? -5.470 -1.199 17.400 1.00 89.19 70 CYS A C 1
ATOM 507 O O . CYS A 1 70 ? -5.588 -0.193 18.083 1.00 89.19 70 CYS A O 1
ATOM 509 N N . ARG A 1 71 ? -5.141 -2.379 17.949 1.00 92.88 71 ARG A N 1
ATOM 510 C CA . ARG A 1 71 ? -5.011 -2.630 19.402 1.00 92.88 71 ARG A CA 1
ATOM 511 C C . ARG A 1 71 ? -6.305 -2.503 20.218 1.00 92.88 71 ARG A C 1
ATOM 513 O O . ARG A 1 71 ? -6.240 -2.607 21.438 1.00 92.88 71 ARG A O 1
ATOM 520 N N . LEU A 1 72 ? -7.475 -2.365 19.594 1.00 92.56 72 LEU A N 1
ATOM 521 C CA . LEU A 1 72 ? -8.760 -2.399 20.304 1.00 92.56 72 LEU A CA 1
ATOM 522 C C . LEU A 1 72 ? -8.959 -3.751 21.031 1.00 92.56 72 LEU A C 1
ATOM 524 O O . LEU A 1 72 ? -8.616 -4.787 20.452 1.00 92.56 72 LEU A O 1
ATOM 528 N N . PRO A 1 73 ? -9.512 -3.790 22.259 1.00 96.19 73 PRO A N 1
ATOM 529 C CA . PRO A 1 73 ? -9.880 -5.044 22.912 1.00 96.19 73 PRO A CA 1
ATOM 530 C C . PRO A 1 73 ? -10.857 -5.880 22.077 1.00 96.19 73 PRO A C 1
ATOM 532 O O . PRO A 1 73 ? -11.750 -5.340 21.422 1.00 96.19 73 PRO A O 1
ATOM 535 N N . VAL A 1 74 ? -10.701 -7.205 22.111 1.00 95.62 74 VAL A N 1
ATOM 536 C CA . VAL A 1 74 ? -11.532 -8.137 21.333 1.00 95.62 74 VAL A CA 1
ATOM 537 C C . VAL A 1 74 ? -12.173 -9.151 22.272 1.00 95.62 74 VAL A C 1
ATOM 539 O O . VAL A 1 74 ? -11.463 -9.910 22.924 1.00 95.62 74 VAL A O 1
ATOM 542 N N . LYS A 1 75 ? -13.509 -9.141 22.353 1.00 92.00 75 LYS A N 1
ATOM 543 C CA . LYS A 1 75 ? -14.279 -10.045 23.224 1.00 92.00 75 LYS A CA 1
ATOM 544 C C . LYS A 1 75 ? -14.444 -11.430 22.598 1.00 92.00 75 LYS A C 1
ATOM 546 O O . LYS A 1 75 ? -14.112 -12.419 23.233 1.00 92.00 75 LYS A O 1
ATOM 551 N N . ASP A 1 76 ? -14.849 -11.468 21.330 1.00 88.06 76 ASP A N 1
ATOM 552 C CA . ASP A 1 76 ? -15.156 -12.697 20.594 1.00 88.06 76 ASP A CA 1
ATOM 553 C C . ASP A 1 76 ? -14.502 -12.631 19.200 1.00 88.06 76 ASP A C 1
ATOM 555 O O . ASP A 1 76 ? -15.123 -12.178 18.236 1.00 88.06 76 ASP A O 1
ATOM 559 N N . PRO A 1 77 ? -13.205 -12.972 19.078 1.00 84.94 77 PRO A N 1
ATOM 560 C CA . PRO A 1 77 ? -12.481 -12.859 17.814 1.00 84.94 77 PRO A CA 1
ATOM 561 C C . PRO A 1 77 ? -13.008 -13.864 16.782 1.00 84.94 77 PRO A C 1
ATOM 563 O O . PRO A 1 77 ? -12.747 -15.061 16.889 1.00 84.94 77 PRO A O 1
ATOM 566 N N . THR A 1 78 ? -13.708 -13.370 15.759 1.00 86.50 78 THR A N 1
ATOM 567 C CA . THR A 1 78 ? -14.242 -14.174 14.643 1.00 86.50 78 THR A CA 1
ATOM 568 C C . THR A 1 78 ? -13.234 -14.389 13.518 1.00 86.50 78 THR A C 1
ATOM 570 O O . THR A 1 78 ? -13.378 -15.310 12.720 1.00 86.50 78 THR A O 1
ATOM 573 N N . THR A 1 79 ? -12.206 -13.546 13.451 1.00 93.00 79 THR A N 1
ATOM 574 C CA . THR A 1 79 ? -11.152 -13.611 12.440 1.00 93.00 79 THR A CA 1
ATOM 575 C C . THR A 1 79 ? -9.812 -13.682 13.140 1.00 93.00 79 THR A C 1
ATOM 577 O O . THR A 1 79 ? -9.492 -12.842 13.991 1.00 93.00 79 THR A O 1
ATOM 580 N N . LYS A 1 80 ? -9.046 -14.710 12.782 1.00 93.50 80 LYS A N 1
ATOM 581 C CA . LYS A 1 80 ? -7.709 -14.966 13.297 1.00 93.50 80 LYS A CA 1
ATOM 582 C C . LYS A 1 80 ? -6.809 -15.462 12.186 1.00 93.50 80 LYS A C 1
ATOM 584 O O . LYS A 1 80 ? -7.261 -16.103 11.241 1.00 93.50 80 LYS A O 1
ATOM 589 N N . THR A 1 81 ? -5.539 -15.169 12.342 1.00 91.38 81 THR A N 1
ATOM 590 C CA . THR A 1 81 ? -4.459 -15.789 11.589 1.00 91.38 81 THR A CA 1
ATOM 591 C C . THR A 1 81 ? -4.038 -17.112 12.227 1.00 91.38 81 THR A C 1
ATOM 593 O O . THR A 1 81 ? -4.425 -17.418 13.360 1.00 91.38 81 THR A O 1
ATOM 596 N N . THR A 1 82 ? -3.220 -17.899 11.522 1.00 88.25 82 THR A N 1
ATOM 597 C CA . THR A 1 82 ? -2.731 -19.181 12.060 1.00 88.25 82 THR A CA 1
ATOM 598 C C . THR A 1 82 ? -1.719 -18.997 13.195 1.00 88.25 82 THR A C 1
ATOM 600 O O . THR A 1 82 ? -1.680 -19.824 14.101 1.00 88.25 82 THR A O 1
ATOM 603 N N . ASP A 1 83 ? -1.007 -17.863 13.223 1.00 86.00 83 ASP A N 1
ATOM 604 C CA . ASP A 1 83 ? -0.099 -17.455 14.312 1.00 86.00 83 ASP A CA 1
ATOM 605 C C . ASP A 1 83 ? -0.819 -16.833 15.533 1.00 86.00 83 ASP A C 1
ATOM 607 O O . ASP A 1 83 ? -0.189 -16.311 16.452 1.00 86.00 83 ASP A O 1
ATOM 611 N N . GLY A 1 84 ? -2.156 -16.854 15.564 1.00 89.12 84 GLY A N 1
ATOM 612 C CA . GLY A 1 84 ? -2.950 -16.449 16.728 1.00 89.12 84 GLY A CA 1
ATOM 613 C C . GLY A 1 84 ? -3.263 -14.953 16.843 1.00 89.12 84 GLY A C 1
ATOM 614 O O . GLY A 1 84 ? -3.972 -14.552 17.777 1.00 89.12 84 GLY A O 1
ATOM 615 N N . ARG A 1 85 ? -2.827 -14.110 15.896 1.00 91.88 85 ARG A N 1
ATOM 616 C CA . ARG A 1 85 ? -3.287 -12.712 15.830 1.00 91.88 85 ARG A CA 1
ATOM 617 C C . ARG A 1 85 ? -4.800 -12.673 15.622 1.00 91.88 85 ARG A C 1
ATOM 619 O O . ARG A 1 85 ? -5.375 -13.433 14.851 1.00 91.88 85 ARG A O 1
ATOM 626 N N . SER A 1 86 ? -5.458 -11.778 16.351 1.00 94.81 86 SER A N 1
ATOM 627 C CA . SER A 1 86 ? -6.913 -11.607 16.335 1.00 94.81 86 SER A CA 1
ATOM 628 C C . SER A 1 86 ? -7.273 -10.203 15.869 1.00 94.81 86 SER A C 1
ATOM 630 O O . SER A 1 86 ? -6.515 -9.262 16.109 1.00 94.81 86 SER A O 1
ATOM 632 N N . PHE A 1 87 ? -8.442 -10.044 15.252 1.00 93.25 87 PHE A N 1
ATOM 633 C CA . PHE A 1 87 ? -8.897 -8.757 14.717 1.00 93.2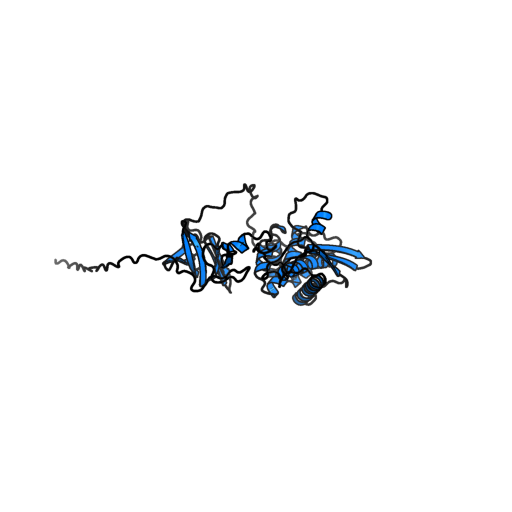5 87 PHE A CA 1
ATOM 634 C C . PHE A 1 87 ? -10.231 -8.347 15.340 1.00 93.25 87 PHE A C 1
ATOM 636 O O . PHE A 1 87 ? -11.093 -9.189 15.599 1.00 93.25 87 PHE A O 1
ATOM 643 N N . CYS A 1 88 ? -10.396 -7.053 15.627 1.00 92.81 88 CYS A N 1
ATOM 644 C CA . CYS A 1 88 ? -11.680 -6.535 16.093 1.00 92.81 88 CYS A CA 1
ATOM 645 C C . CYS A 1 88 ? -12.706 -6.563 14.952 1.00 92.81 88 CYS A C 1
ATOM 647 O O . CYS A 1 88 ? -12.340 -6.616 13.781 1.00 92.81 88 CYS A O 1
ATOM 649 N N . ARG A 1 89 ? -13.998 -6.465 15.281 1.00 90.50 89 ARG A N 1
ATOM 650 C CA . ARG A 1 89 ? -15.081 -6.502 14.285 1.00 90.50 89 ARG A CA 1
ATOM 651 C C . ARG A 1 89 ? -14.923 -5.461 13.167 1.00 90.50 89 ARG A C 1
ATOM 653 O O . ARG A 1 89 ? -15.293 -5.749 12.035 1.00 90.50 89 ARG A O 1
ATOM 660 N N . ALA A 1 90 ? -14.399 -4.276 13.488 1.00 88.81 90 ALA A N 1
ATOM 661 C CA . ALA A 1 90 ? -14.199 -3.204 12.514 1.00 88.81 90 ALA A CA 1
ATOM 662 C C . ALA A 1 90 ? -13.119 -3.557 11.478 1.00 88.81 90 ALA A C 1
ATOM 664 O O . ALA A 1 90 ? -13.329 -3.372 10.281 1.00 88.81 90 ALA A O 1
ATOM 665 N N . ASP A 1 91 ? -11.997 -4.118 11.931 1.00 91.19 91 ASP A N 1
ATOM 666 C CA . ASP A 1 91 ? -10.879 -4.466 11.053 1.00 91.19 91 ASP A CA 1
ATOM 667 C C . ASP A 1 91 ? -11.088 -5.814 10.353 1.00 91.19 91 ASP A C 1
ATOM 669 O O . ASP A 1 91 ? -10.677 -5.979 9.209 1.00 91.19 91 ASP A O 1
ATOM 673 N N . ALA A 1 92 ? -11.763 -6.767 11.004 1.00 92.50 92 ALA A N 1
ATOM 674 C CA . ALA A 1 92 ? -11.956 -8.134 10.520 1.00 92.50 92 ALA A CA 1
ATOM 675 C C . ALA A 1 92 ? -12.546 -8.208 9.101 1.00 92.50 92 ALA A C 1
ATOM 677 O O . ALA A 1 92 ? -12.141 -9.059 8.317 1.00 92.50 92 ALA A O 1
ATOM 678 N N . ALA A 1 93 ? -13.455 -7.293 8.747 1.00 90.88 93 ALA A N 1
ATOM 679 C CA . ALA A 1 93 ? -14.066 -7.240 7.416 1.00 90.88 93 ALA A CA 1
ATOM 680 C C . ALA A 1 93 ? -13.082 -6.860 6.294 1.00 90.88 93 ALA A C 1
ATOM 682 O O . ALA A 1 93 ? -13.358 -7.103 5.122 1.00 90.88 93 ALA A O 1
ATOM 683 N N . ASN A 1 94 ? -11.954 -6.242 6.645 1.00 92.94 94 ASN A N 1
ATOM 684 C CA . ASN A 1 94 ? -10.975 -5.711 5.705 1.00 92.94 94 ASN A CA 1
ATOM 685 C C . ASN A 1 94 ? -9.617 -6.402 5.818 1.00 92.94 94 ASN A C 1
ATOM 687 O O . ASN A 1 94 ? -8.667 -5.943 5.192 1.00 92.94 94 ASN A O 1
ATOM 691 N N . VAL A 1 95 ? -9.497 -7.462 6.613 1.00 95.44 95 VAL A N 1
ATOM 692 C CA . VAL A 1 95 ? -8.241 -8.179 6.819 1.00 95.44 95 VAL A CA 1
ATOM 693 C C . VAL A 1 95 ? -8.138 -9.365 5.864 1.00 95.44 95 VAL A C 1
ATOM 695 O O . VAL A 1 95 ? -9.056 -10.172 5.770 1.00 95.44 95 VAL A O 1
ATOM 698 N N . VAL A 1 96 ? -6.986 -9.499 5.208 1.00 96.81 96 VAL A N 1
ATOM 699 C CA . VAL A 1 96 ? -6.675 -10.614 4.308 1.00 96.81 96 VAL A CA 1
ATOM 700 C C . VAL A 1 96 ? -6.056 -11.753 5.108 1.00 96.81 96 VAL A C 1
ATOM 702 O O . VAL A 1 96 ? -4.911 -11.662 5.553 1.00 96.81 96 VAL A O 1
ATOM 705 N N . VAL A 1 97 ? -6.809 -12.836 5.277 1.00 95.56 97 VAL A N 1
ATOM 706 C CA . VAL A 1 97 ? -6.349 -14.087 5.922 1.00 95.56 97 VAL A CA 1
ATOM 707 C C . VAL A 1 97 ? -6.509 -15.311 5.025 1.00 95.56 97 VAL A C 1
ATOM 709 O O . VAL A 1 97 ? -6.018 -16.386 5.357 1.00 95.56 97 VAL A O 1
ATOM 712 N N . ALA A 1 98 ? -7.178 -15.161 3.880 1.00 96.12 98 ALA A N 1
ATOM 713 C CA . ALA A 1 98 ? -7.429 -16.243 2.943 1.00 96.12 98 ALA A CA 1
ATOM 714 C C . ALA A 1 98 ? -6.456 -16.203 1.752 1.00 96.12 98 ALA A C 1
ATOM 716 O O . ALA A 1 98 ? -6.212 -15.161 1.139 1.00 96.12 98 ALA A O 1
ATOM 717 N N . GLN A 1 99 ? -5.915 -17.369 1.395 1.00 96.75 99 GLN A N 1
ATOM 718 C CA . GLN A 1 99 ? -4.963 -17.541 0.292 1.00 96.75 99 GLN A CA 1
ATOM 719 C C . GLN A 1 99 ? -5.546 -17.133 -1.075 1.00 96.75 99 GLN A C 1
ATOM 721 O O . GLN A 1 99 ? -4.848 -16.559 -1.918 1.00 96.75 99 GLN A O 1
ATOM 726 N N . ASP A 1 100 ? -6.822 -17.431 -1.324 1.00 97.75 100 ASP A N 1
ATOM 727 C CA . ASP A 1 100 ? -7.487 -17.089 -2.583 1.00 97.75 100 ASP A CA 1
ATOM 728 C C . ASP A 1 100 ? -7.675 -15.570 -2.720 1.00 97.75 100 ASP A C 1
ATOM 730 O O . ASP A 1 100 ? -7.487 -15.017 -3.803 1.00 97.75 100 ASP A O 1
ATOM 734 N N . GLU A 1 101 ? -7.976 -14.880 -1.619 1.00 97.75 101 GLU A N 1
ATOM 735 C CA . GLU A 1 101 ? -8.064 -13.424 -1.558 1.00 97.75 101 GLU A CA 1
ATOM 736 C C . GLU A 1 101 ? -6.713 -12.764 -1.846 1.00 97.75 101 GLU A C 1
ATOM 738 O O . GLU A 1 101 ? -6.646 -11.867 -2.685 1.00 97.75 101 GLU A O 1
ATOM 743 N N . ALA A 1 102 ? -5.627 -13.248 -1.237 1.00 97.62 102 ALA A N 1
ATOM 744 C CA . ALA A 1 102 ? -4.277 -12.759 -1.519 1.00 97.62 102 ALA A CA 1
ATOM 745 C C . ALA A 1 102 ? -3.907 -12.917 -3.007 1.00 97.62 102 ALA A C 1
ATOM 747 O O . ALA A 1 102 ? -3.383 -11.995 -3.634 1.00 97.62 102 ALA A O 1
ATOM 748 N N . THR A 1 103 ? -4.262 -14.058 -3.603 1.00 98.12 103 THR A N 1
ATOM 749 C CA . THR A 1 103 ? -4.046 -14.331 -5.034 1.00 98.12 103 THR A CA 1
ATOM 75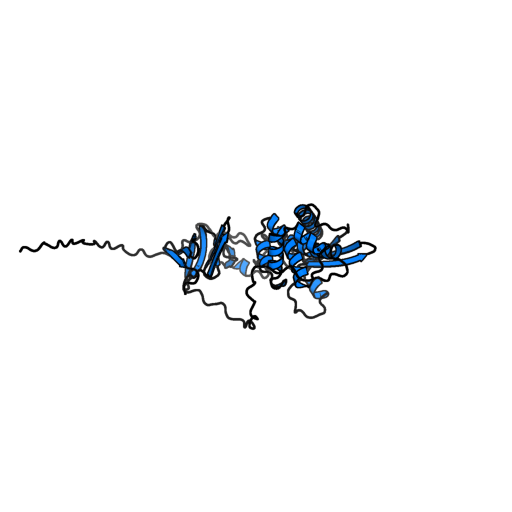0 C C . THR A 1 103 ? -4.859 -13.379 -5.919 1.00 98.12 103 THR A C 1
ATOM 752 O O . THR A 1 103 ? -4.334 -12.831 -6.892 1.00 98.12 103 THR A O 1
ATOM 755 N N . LYS A 1 104 ? -6.128 -13.128 -5.566 1.00 98.38 104 LYS A N 1
ATOM 756 C CA . LYS A 1 104 ? -7.001 -12.167 -6.262 1.00 98.38 104 LYS A CA 1
ATOM 757 C C . LYS A 1 104 ? -6.454 -10.743 -6.174 1.00 98.38 104 LYS A C 1
ATOM 759 O O . LYS A 1 104 ? -6.436 -10.051 -7.187 1.00 98.38 104 LYS A O 1
ATOM 764 N N . LEU A 1 105 ? -5.980 -10.314 -5.004 1.00 98.44 105 LEU A N 1
ATOM 765 C CA . LEU A 1 105 ? -5.386 -8.986 -4.815 1.00 98.44 105 LEU A CA 1
ATOM 766 C C . LEU A 1 105 ? -4.089 -8.823 -5.612 1.00 98.44 105 LEU A C 1
ATOM 768 O O . LEU A 1 105 ? -3.877 -7.778 -6.223 1.00 98.44 105 LEU A O 1
ATOM 772 N N . PHE A 1 106 ? -3.256 -9.862 -5.687 1.00 98.44 106 PHE A N 1
ATOM 773 C CA . PHE A 1 106 ? -2.061 -9.824 -6.525 1.00 98.44 106 PHE A CA 1
ATOM 774 C C . PHE A 1 106 ? -2.405 -9.697 -8.016 1.00 98.44 106 PHE A C 1
ATOM 776 O O . PHE A 1 106 ? -1.861 -8.843 -8.720 1.00 98.44 106 PHE A O 1
ATOM 783 N N . ALA A 1 107 ? -3.363 -10.497 -8.496 1.00 97.75 107 ALA A N 1
ATOM 784 C CA . ALA A 1 107 ? -3.865 -10.392 -9.864 1.00 97.75 107 ALA A CA 1
ATOM 785 C C . ALA A 1 107 ? -4.479 -9.008 -10.146 1.00 97.75 107 ALA A C 1
ATOM 787 O O . ALA A 1 107 ? -4.258 -8.436 -11.216 1.00 97.75 107 ALA A O 1
ATOM 788 N N . GLN A 1 108 ? -5.191 -8.443 -9.169 1.00 98.25 108 GLN A N 1
ATOM 789 C CA . GLN A 1 108 ? -5.747 -7.097 -9.236 1.00 98.25 108 GLN A CA 1
ATOM 790 C C . GLN A 1 108 ? -4.650 -6.032 -9.366 1.00 98.25 108 GLN A C 1
ATOM 792 O O . GLN A 1 108 ? -4.726 -5.206 -10.275 1.00 98.25 108 GLN A O 1
ATOM 797 N N . ALA A 1 109 ? -3.608 -6.070 -8.527 1.00 98.31 109 ALA A N 1
ATOM 798 C CA . ALA A 1 109 ? -2.480 -5.140 -8.614 1.00 98.31 109 ALA A CA 1
ATOM 799 C C . ALA A 1 109 ? -1.812 -5.194 -9.997 1.00 98.31 109 ALA A C 1
ATOM 801 O O . ALA A 1 109 ? -1.619 -4.156 -10.631 1.00 98.31 109 ALA A O 1
ATOM 802 N N . ARG A 1 110 ? -1.543 -6.405 -10.509 1.00 97.44 110 ARG A N 1
ATOM 803 C CA . ARG A 1 110 ? -1.003 -6.623 -11.862 1.00 97.44 110 ARG A CA 1
ATOM 804 C C . ARG A 1 110 ? -1.890 -5.992 -12.938 1.00 97.44 110 ARG A C 1
ATOM 806 O O . ARG A 1 110 ? -1.388 -5.275 -13.802 1.00 97.44 110 ARG A O 1
ATOM 813 N N . SER A 1 111 ? -3.195 -6.255 -12.899 1.00 97.38 111 SER A N 1
ATOM 814 C CA . SER A 1 111 ? -4.146 -5.738 -13.890 1.00 97.38 111 SER A CA 1
ATOM 815 C C . SER A 1 111 ? -4.242 -4.211 -13.853 1.00 97.38 111 SER A C 1
ATOM 817 O O . SER A 1 111 ? -4.257 -3.553 -14.896 1.00 97.38 111 SER A O 1
ATOM 819 N N . GLU A 1 112 ? -4.295 -3.624 -12.658 1.00 97.81 112 GLU A N 1
ATOM 820 C CA . GLU A 1 112 ? -4.426 -2.177 -12.493 1.00 97.81 112 GLU A CA 1
ATOM 821 C C . GLU A 1 112 ? -3.146 -1.430 -12.885 1.00 97.81 112 GLU A C 1
ATOM 823 O O . GLU A 1 112 ? -3.253 -0.379 -13.517 1.00 97.81 112 GLU A O 1
ATOM 828 N N . LEU A 1 113 ? -1.959 -1.978 -12.596 1.00 97.69 113 LEU A N 1
ATOM 829 C CA . LEU A 1 113 ? -0.674 -1.427 -13.050 1.00 97.69 113 LEU A CA 1
ATOM 830 C C . LEU A 1 113 ? -0.497 -1.536 -14.568 1.00 97.69 113 LEU A C 1
ATOM 832 O O . LEU A 1 113 ? -0.044 -0.587 -15.211 1.00 97.69 113 LEU A O 1
ATOM 836 N N . SER A 1 114 ? -0.912 -2.659 -15.155 1.00 96.94 114 SER A N 1
ATOM 837 C CA . SER A 1 114 ? -0.928 -2.819 -16.609 1.00 96.94 114 SER A CA 1
ATOM 838 C C . SER A 1 114 ? -1.837 -1.779 -17.261 1.00 96.94 114 SER A C 1
ATOM 840 O O . SER A 1 114 ? -1.415 -1.078 -18.174 1.00 96.94 114 SER A O 1
ATOM 842 N N . THR A 1 115 ? -3.037 -1.573 -16.715 1.00 96.94 115 THR A N 1
ATOM 843 C CA . THR A 1 115 ? -3.964 -0.538 -17.198 1.00 96.94 115 THR A CA 1
ATOM 844 C C . THR A 1 115 ? -3.411 0.879 -17.003 1.00 96.94 115 THR A C 1
ATOM 846 O O . THR A 1 115 ? -3.591 1.722 -17.867 1.00 96.94 115 THR A O 1
ATOM 849 N N . LEU A 1 116 ? -2.735 1.164 -15.882 1.00 95.44 116 LEU A N 1
ATOM 850 C CA . LEU A 1 116 ? -2.136 2.482 -15.600 1.00 95.44 116 LEU A CA 1
ATOM 851 C C . LEU A 1 116 ? -1.014 2.877 -16.569 1.00 95.44 116 LEU A C 1
ATOM 853 O O . LEU A 1 116 ? -0.618 4.038 -16.593 1.00 95.44 116 LEU A O 1
ATOM 857 N N . SER A 1 117 ? -0.463 1.912 -17.299 1.00 95.56 117 SER A N 1
ATOM 858 C CA . SER A 1 117 ? 0.723 2.071 -18.140 1.00 95.56 117 SER A CA 1
ATOM 859 C C . SER A 1 117 ? 0.473 1.688 -19.598 1.00 95.56 117 SER A C 1
ATOM 861 O O . SER A 1 117 ? 1.431 1.442 -20.336 1.00 95.56 117 SER A O 1
ATOM 863 N N . ASP A 1 118 ? -0.797 1.567 -19.991 1.00 95.00 118 ASP A N 1
ATOM 864 C CA . ASP A 1 118 ? -1.221 1.121 -21.322 1.00 95.00 118 ASP A CA 1
ATOM 865 C C . ASP A 1 118 ? -0.524 -0.183 -21.753 1.00 95.00 118 ASP A C 1
ATOM 867 O O . ASP A 1 118 ? -0.035 -0.340 -22.869 1.00 95.00 118 ASP A O 1
ATOM 871 N N . GLY A 1 119 ? -0.412 -1.128 -20.816 1.00 95.19 119 GLY A N 1
ATOM 872 C CA . GLY A 1 119 ? 0.218 -2.432 -21.019 1.00 95.19 119 GLY A CA 1
ATOM 873 C C . GLY A 1 119 ? 1.741 -2.449 -20.869 1.00 95.19 119 GLY A C 1
ATOM 874 O O . GLY A 1 119 ? 2.329 -3.532 -20.791 1.00 95.19 119 GLY A O 1
ATOM 875 N N . SER A 1 120 ? 2.396 -1.288 -20.764 1.00 95.38 120 SER A N 1
ATOM 876 C CA . SER A 1 120 ? 3.860 -1.194 -20.690 1.00 95.38 120 SER A CA 1
ATOM 877 C C . SER A 1 120 ? 4.436 -1.841 -19.428 1.00 95.38 120 SER A C 1
ATOM 879 O O . SER A 1 120 ? 5.538 -2.395 -19.470 1.00 95.38 120 SER A O 1
ATOM 881 N N . ILE A 1 121 ? 3.687 -1.825 -18.325 1.00 96.75 121 ILE A N 1
ATOM 882 C CA . ILE A 1 121 ? 3.994 -2.544 -17.090 1.00 96.75 121 ILE A CA 1
ATOM 883 C C . ILE A 1 121 ? 3.220 -3.868 -17.092 1.00 96.75 121 ILE A C 1
ATOM 885 O O . ILE A 1 121 ? 2.103 -3.984 -16.592 1.00 96.75 121 ILE A O 1
ATOM 889 N N . SER A 1 122 ? 3.818 -4.883 -17.707 1.00 95.19 122 SER A N 1
ATOM 890 C CA . SER A 1 122 ? 3.289 -6.245 -17.780 1.00 95.19 122 SER A CA 1
ATOM 891 C C . SER A 1 122 ? 4.424 -7.264 -17.680 1.00 95.19 122 SER A C 1
ATOM 893 O O . SER A 1 122 ? 5.564 -6.981 -18.057 1.00 95.19 122 SER A O 1
ATOM 895 N N . LEU A 1 123 ? 4.115 -8.441 -17.130 1.00 94.12 123 LEU A N 1
ATOM 896 C CA . LEU A 1 123 ? 5.037 -9.577 -17.118 1.00 94.12 123 LEU A CA 1
ATOM 897 C C . LEU A 1 123 ? 4.907 -10.351 -18.427 1.00 94.12 123 LEU A C 1
ATOM 899 O O . LEU A 1 123 ? 3.790 -10.637 -18.866 1.00 94.12 123 LEU A O 1
ATOM 903 N N . ARG A 1 124 ? 6.047 -10.730 -19.001 1.00 91.06 124 ARG A N 1
ATOM 904 C CA . ARG A 1 124 ? 6.155 -11.694 -20.098 1.00 91.06 124 ARG A CA 1
ATOM 905 C C . ARG A 1 124 ? 5.903 -13.113 -19.600 1.00 91.06 124 ARG A C 1
ATOM 907 O O . ARG A 1 124 ? 5.316 -13.914 -20.322 1.00 91.06 124 ARG A O 1
ATOM 914 N N . SER A 1 125 ? 6.313 -13.424 -18.369 1.00 85.38 125 SER A N 1
ATOM 915 C CA . SER A 1 125 ? 6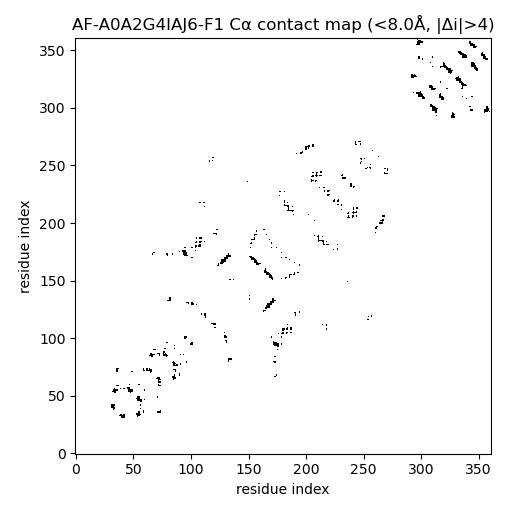.050 -14.733 -17.768 1.00 85.38 125 SER A CA 1
ATOM 916 C C . SER A 1 125 ? 4.584 -14.836 -17.332 1.00 85.38 125 SER A C 1
ATOM 918 O O . SER A 1 125 ? 4.038 -13.942 -16.678 1.00 85.38 125 SER A O 1
ATOM 920 N N . ALA A 1 126 ? 3.922 -15.934 -17.704 1.00 71.94 126 ALA A N 1
ATOM 921 C CA . ALA A 1 126 ? 2.490 -16.103 -17.461 1.00 71.94 126 ALA A CA 1
ATOM 922 C C . ALA A 1 126 ? 2.170 -16.434 -15.992 1.00 71.94 126 ALA A C 1
ATOM 924 O O . ALA A 1 126 ? 1.218 -15.884 -15.433 1.00 71.94 126 ALA A O 1
ATOM 925 N N . ALA A 1 127 ? 2.975 -17.298 -15.366 1.00 80.12 127 ALA A N 1
ATOM 926 C CA . ALA A 1 127 ? 2.701 -17.850 -14.045 1.00 80.12 127 ALA A CA 1
ATOM 927 C C . ALA A 1 127 ? 3.451 -17.104 -12.931 1.00 80.12 127 ALA A C 1
ATOM 929 O O . ALA A 1 127 ? 4.674 -16.973 -12.961 1.00 80.12 127 ALA A O 1
ATOM 930 N N . VAL A 1 128 ? 2.699 -16.673 -11.918 1.00 92.31 128 VAL A N 1
ATOM 931 C CA . VAL A 1 128 ? 3.226 -16.198 -10.636 1.00 92.31 128 VAL A CA 1
ATOM 932 C C . VAL A 1 128 ? 2.538 -17.007 -9.547 1.00 92.31 128 VAL A C 1
ATOM 934 O O . VAL A 1 128 ? 1.312 -16.978 -9.447 1.00 92.31 128 VAL A O 1
ATOM 937 N N . ALA A 1 129 ? 3.307 -17.741 -8.750 1.00 93.75 129 ALA A N 1
ATOM 938 C CA . ALA A 1 129 ? 2.774 -18.403 -7.569 1.00 93.75 129 ALA A CA 1
ATOM 939 C C . ALA A 1 129 ? 2.693 -17.391 -6.423 1.00 93.75 129 ALA A C 1
ATOM 941 O O . ALA A 1 129 ? 3.676 -16.715 -6.125 1.00 93.75 129 ALA A O 1
ATOM 942 N N . VAL A 1 130 ? 1.532 -17.286 -5.781 1.00 95.06 130 VAL A N 1
ATOM 943 C CA . VAL A 1 130 ? 1.314 -16.390 -4.640 1.00 95.06 130 VAL A CA 1
ATOM 944 C C . VAL A 1 130 ? 1.058 -17.240 -3.407 1.00 95.06 130 VAL A C 1
ATOM 946 O O . VAL A 1 130 ? 0.267 -18.177 -3.467 1.00 95.06 130 VAL A O 1
ATOM 949 N N . GLN A 1 131 ? 1.702 -16.923 -2.290 1.00 93.88 131 GLN A N 1
ATOM 950 C CA . GLN A 1 131 ? 1.515 -17.601 -1.010 1.00 93.88 131 GLN A CA 1
ATOM 951 C C . GLN A 1 131 ? 1.240 -16.574 0.083 1.00 93.88 131 GLN A C 1
ATOM 953 O O . GLN A 1 131 ? 1.930 -15.563 0.178 1.00 93.88 131 GLN A O 1
ATOM 958 N N . LEU A 1 132 ? 0.236 -16.836 0.910 1.00 93.56 132 LEU A N 1
ATOM 959 C CA . LEU A 1 132 ? -0.068 -16.063 2.101 1.00 93.56 132 LEU A CA 1
ATOM 960 C C . LEU A 1 132 ? 0.470 -16.824 3.311 1.00 93.56 132 LEU A C 1
ATOM 962 O O . LEU A 1 132 ? 0.109 -17.979 3.530 1.00 93.56 132 LEU A O 1
ATOM 966 N N . VAL A 1 133 ? 1.345 -16.187 4.080 1.00 88.56 133 VAL A N 1
ATOM 967 C CA . VAL A 1 133 ? 2.031 -16.811 5.215 1.00 88.56 133 VAL A CA 1
ATOM 968 C C . VAL A 1 133 ? 1.899 -15.971 6.473 1.00 88.56 133 VAL A C 1
ATOM 970 O O . VAL A 1 133 ? 1.686 -14.762 6.430 1.00 88.56 133 VAL A O 1
ATOM 973 N N . ASP A 1 134 ? 2.052 -16.624 7.610 1.00 86.44 134 ASP A N 1
ATOM 974 C CA . ASP A 1 134 ? 1.960 -16.011 8.927 1.00 86.44 134 ASP A CA 1
ATOM 975 C C . ASP A 1 134 ? 3.323 -15.576 9.486 1.00 86.44 134 ASP A C 1
ATOM 977 O O . ASP A 1 134 ? 4.362 -15.878 8.897 1.00 86.44 134 ASP A O 1
ATOM 981 N N . VAL A 1 135 ? 3.352 -14.833 10.602 1.00 74.56 135 VAL A N 1
ATOM 982 C CA . VAL A 1 135 ? 4.604 -14.291 11.173 1.00 74.56 135 VAL A CA 1
ATOM 983 C C . VAL A 1 135 ? 5.602 -15.406 11.507 1.00 74.56 135 VAL A C 1
ATOM 985 O O . VAL A 1 135 ? 6.807 -15.242 11.306 1.00 74.56 135 VAL A O 1
ATOM 988 N N . ASP A 1 136 ? 5.107 -16.564 11.940 1.00 72.31 136 ASP A N 1
ATOM 989 C CA . ASP A 1 136 ? 5.934 -17.720 12.293 1.00 72.31 136 ASP A CA 1
ATOM 990 C C . ASP A 1 136 ? 6.760 -18.250 11.119 1.00 72.31 136 ASP A C 1
ATOM 992 O O . ASP A 1 136 ? 7.902 -18.667 11.314 1.00 72.31 136 ASP A O 1
ATOM 996 N N . TYR A 1 137 ? 6.244 -18.157 9.888 1.00 68.12 137 TYR A N 1
ATOM 997 C CA . TYR A 1 137 ? 7.004 -18.511 8.687 1.00 68.12 137 TYR A CA 1
ATOM 998 C C . TYR A 1 137 ? 8.297 -17.691 8.584 1.00 68.12 137 TYR A C 1
ATOM 1000 O O . TYR A 1 137 ? 9.365 -18.228 8.285 1.00 68.12 137 TYR A O 1
ATOM 1008 N N . TRP A 1 138 ? 8.211 -16.392 8.872 1.00 67.88 138 TRP A N 1
ATOM 1009 C CA . TRP A 1 138 ? 9.349 -15.481 8.814 1.00 67.88 138 TRP A CA 1
ATOM 1010 C C . TRP A 1 138 ? 10.362 -15.780 9.909 1.00 67.88 138 TRP A C 1
ATOM 1012 O O . TRP A 1 138 ? 11.553 -15.870 9.628 1.00 67.88 138 TRP A O 1
ATOM 1022 N N . ASN A 1 139 ? 9.888 -16.001 11.136 1.00 66.56 139 ASN A N 1
ATOM 1023 C CA . ASN A 1 139 ? 10.750 -16.332 12.270 1.00 66.56 139 ASN A CA 1
ATOM 1024 C C . ASN A 1 139 ? 11.462 -17.683 12.071 1.00 66.56 139 ASN A C 1
ATOM 1026 O O . ASN A 1 139 ? 12.647 -17.797 12.367 1.00 66.56 139 ASN A O 1
ATOM 1030 N N . ALA A 1 140 ? 10.778 -18.690 11.519 1.00 59.00 140 ALA A N 1
ATOM 1031 C CA . ALA A 1 140 ? 11.349 -20.015 11.267 1.00 59.00 140 ALA A CA 1
ATOM 1032 C C . ALA A 1 140 ? 12.372 -20.036 10.115 1.00 59.00 140 ALA A C 1
ATOM 1034 O O . ALA A 1 140 ? 13.236 -20.912 10.069 1.00 59.00 140 ALA A O 1
ATOM 1035 N N . LYS A 1 141 ? 12.282 -19.095 9.167 1.00 55.00 141 LYS A N 1
ATOM 1036 C CA . LYS A 1 141 ? 13.228 -18.962 8.045 1.00 55.00 141 LYS A CA 1
ATOM 1037 C C . LYS A 1 141 ? 14.374 -17.985 8.322 1.00 55.00 141 LYS A C 1
ATOM 1039 O O . LYS A 1 141 ? 15.429 -18.124 7.708 1.00 55.00 141 LYS A O 1
ATOM 1044 N N . ALA A 1 142 ? 14.202 -17.046 9.249 1.00 50.41 142 ALA A N 1
ATOM 1045 C CA . ALA A 1 142 ? 15.188 -16.033 9.618 1.00 50.41 142 ALA A CA 1
ATOM 1046 C C . ALA A 1 142 ? 16.224 -16.537 10.642 1.00 50.41 142 ALA A C 1
ATOM 1048 O O . ALA A 1 142 ? 16.456 -15.882 11.650 1.00 50.41 142 ALA A O 1
ATOM 1049 N N . GLY A 1 143 ? 16.881 -17.676 10.397 1.00 43.84 143 GLY A N 1
ATOM 1050 C CA . GLY A 1 143 ? 17.957 -18.217 11.250 1.00 43.84 143 GLY A CA 1
ATOM 1051 C C . GLY A 1 143 ? 19.229 -17.347 11.373 1.00 43.84 143 GLY A C 1
ATOM 1052 O O . GLY A 1 143 ? 20.312 -17.891 11.559 1.00 43.84 143 GLY A O 1
ATOM 1053 N N . GLY A 1 144 ? 19.126 -16.021 11.245 1.00 36.53 144 GLY A N 1
ATOM 1054 C CA . GLY A 1 144 ? 20.197 -15.037 11.343 1.00 36.53 144 GLY A CA 1
ATOM 1055 C C . GLY A 1 144 ? 19.651 -13.650 11.705 1.00 36.53 144 GLY A C 1
ATOM 1056 O O . GLY A 1 144 ? 18.615 -13.234 11.197 1.00 36.53 144 GLY A O 1
ATOM 1057 N N . ASP A 1 145 ? 20.366 -13.005 12.627 1.00 38.12 145 ASP A N 1
ATOM 1058 C CA . ASP A 1 145 ? 20.262 -11.654 13.198 1.00 38.12 145 ASP A CA 1
ATOM 1059 C C . ASP A 1 145 ? 19.024 -10.783 12.863 1.00 38.12 145 ASP A C 1
ATOM 1061 O O . ASP A 1 145 ? 18.805 -10.312 11.746 1.00 38.12 145 ASP A O 1
ATOM 1065 N N . ALA A 1 146 ? 18.232 -10.505 13.901 1.00 39.22 146 ALA A N 1
ATOM 1066 C CA . ALA A 1 146 ? 16.950 -9.803 13.872 1.00 39.22 146 ALA A CA 1
ATOM 1067 C C . ALA A 1 146 ? 17.075 -8.266 13.761 1.00 39.22 146 ALA A C 1
ATOM 1069 O O . ALA A 1 146 ? 16.298 -7.533 14.376 1.00 39.22 146 ALA A O 1
ATOM 1070 N N . THR A 1 147 ? 18.044 -7.759 12.997 1.00 35.91 147 THR A N 1
ATOM 1071 C CA . THR A 1 147 ? 18.368 -6.321 12.936 1.00 35.91 147 THR A CA 1
ATOM 1072 C C . THR A 1 147 ? 17.791 -5.582 11.723 1.00 35.91 147 THR A C 1
ATOM 1074 O O . THR A 1 147 ? 17.883 -4.357 11.672 1.00 35.91 147 THR A O 1
ATOM 1077 N N . SER A 1 148 ? 17.097 -6.257 10.794 1.00 37.94 148 SER A N 1
ATOM 1078 C CA . SER A 1 148 ? 16.265 -5.578 9.781 1.00 37.94 148 SER A CA 1
ATOM 1079 C C . SER A 1 148 ? 14.773 -5.712 10.108 1.00 37.94 148 SER A C 1
ATOM 1081 O O . SER A 1 148 ? 14.072 -6.652 9.741 1.00 37.94 148 SER A O 1
ATOM 1083 N N . THR A 1 149 ? 14.255 -4.739 10.852 1.00 40.75 149 THR A N 1
ATOM 1084 C CA . THR A 1 149 ? 12.850 -4.641 11.290 1.00 40.75 149 THR A CA 1
ATOM 1085 C C . THR A 1 149 ? 11.863 -4.332 10.157 1.00 40.75 149 THR A C 1
ATOM 1087 O O . THR A 1 149 ? 10.669 -4.171 10.403 1.00 40.75 149 THR A O 1
ATOM 1090 N N . MET A 1 150 ? 12.325 -4.271 8.910 1.00 46.31 150 MET A N 1
ATOM 1091 C CA . MET A 1 150 ? 11.506 -3.982 7.742 1.00 46.31 150 MET A CA 1
ATOM 1092 C C . MET A 1 150 ? 11.787 -4.984 6.628 1.00 46.31 150 MET A C 1
ATOM 1094 O O . MET A 1 150 ? 12.798 -4.873 5.957 1.00 46.31 150 MET A O 1
ATOM 1098 N N . HIS A 1 151 ? 10.895 -5.972 6.520 1.00 52.28 151 HIS A N 1
ATOM 1099 C CA . HIS A 1 151 ? 10.403 -6.693 5.327 1.00 52.28 151 HIS A CA 1
ATOM 1100 C C . HIS A 1 151 ? 9.545 -7.874 5.796 1.00 52.28 151 HIS A C 1
ATOM 1102 O O . HIS A 1 151 ? 9.773 -9.030 5.462 1.00 52.28 151 HIS A O 1
ATOM 1108 N N . ARG A 1 152 ? 8.554 -7.598 6.650 1.00 69.50 152 ARG A N 1
ATOM 1109 C CA . ARG A 1 152 ? 7.613 -8.637 7.093 1.00 69.50 152 ARG A CA 1
ATOM 1110 C C . ARG A 1 152 ? 6.266 -8.553 6.387 1.00 69.50 152 ARG A C 1
ATOM 1112 O O . ARG A 1 152 ? 5.378 -9.295 6.759 1.00 69.50 152 ARG A O 1
ATOM 1119 N N . LEU A 1 153 ? 6.081 -7.668 5.398 1.00 85.44 153 LEU A N 1
ATOM 1120 C CA . LEU A 1 153 ? 4.795 -7.554 4.692 1.00 85.44 153 LEU A CA 1
ATOM 1121 C C . LEU A 1 153 ? 4.705 -8.465 3.462 1.00 85.44 153 LEU A C 1
ATOM 1123 O O . LEU A 1 153 ? 3.623 -8.969 3.161 1.00 85.44 153 LEU A O 1
ATOM 1127 N N . GLY A 1 154 ? 5.823 -8.689 2.778 1.00 87.44 154 GLY A N 1
ATOM 1128 C CA . GLY A 1 154 ? 5.923 -9.554 1.613 1.00 87.44 154 GLY A CA 1
ATOM 1129 C C . GLY A 1 154 ? 7.352 -9.620 1.080 1.00 87.44 154 GLY A C 1
ATOM 1130 O O . GLY A 1 154 ? 8.228 -8.902 1.567 1.00 87.44 154 GLY A O 1
ATOM 1131 N N . PHE A 1 155 ? 7.577 -10.547 0.152 1.00 87.38 155 PHE A N 1
ATOM 1132 C CA . PHE A 1 155 ? 8.777 -10.633 -0.674 1.00 87.38 155 PHE A CA 1
ATOM 1133 C C . PHE A 1 155 ? 8.498 -11.419 -1.952 1.00 87.38 155 PHE A C 1
ATOM 1135 O O . PHE A 1 155 ? 7.561 -12.221 -2.034 1.00 87.38 155 PHE A O 1
ATOM 1142 N N . SER A 1 156 ? 9.370 -11.246 -2.934 1.00 89.75 156 SER A N 1
ATOM 1143 C CA . SER A 1 156 ? 9.272 -11.886 -4.235 1.00 89.75 156 SER A CA 1
ATOM 1144 C C . SER A 1 156 ? 10.593 -12.530 -4.642 1.00 89.75 156 SER A C 1
ATOM 1146 O O . SER A 1 156 ? 11.684 -12.080 -4.296 1.00 89.75 156 SER A O 1
ATOM 1148 N N . ILE A 1 157 ? 10.494 -13.639 -5.371 1.00 87.00 157 ILE A N 1
ATOM 1149 C CA . ILE A 1 157 ? 11.632 -14.381 -5.908 1.00 87.00 157 ILE A CA 1
ATOM 1150 C C . ILE A 1 157 ? 11.357 -14.677 -7.376 1.00 87.00 157 ILE A C 1
ATOM 1152 O O . ILE A 1 157 ? 10.357 -15.312 -7.715 1.00 87.00 157 ILE A O 1
ATOM 1156 N N . SER A 1 158 ? 12.306 -14.308 -8.230 1.00 89.06 158 SER A N 1
ATOM 1157 C CA . SER A 1 158 ? 12.340 -14.702 -9.636 1.00 89.06 158 SER A CA 1
ATOM 1158 C C . SER A 1 158 ? 13.477 -15.690 -9.862 1.00 89.06 158 SER A C 1
ATOM 1160 O O . SER A 1 158 ? 14.606 -15.458 -9.431 1.00 89.06 158 SER A O 1
ATOM 1162 N N . ARG A 1 159 ? 13.197 -16.794 -10.554 1.00 86.38 159 ARG A N 1
ATOM 1163 C CA . ARG A 1 159 ? 14.214 -17.757 -10.994 1.00 86.38 159 ARG A CA 1
ATOM 1164 C C . ARG A 1 159 ? 14.181 -17.861 -12.516 1.00 86.38 159 ARG A C 1
ATOM 1166 O O . ARG A 1 159 ? 13.097 -18.105 -13.046 1.00 86.38 159 ARG A O 1
ATOM 117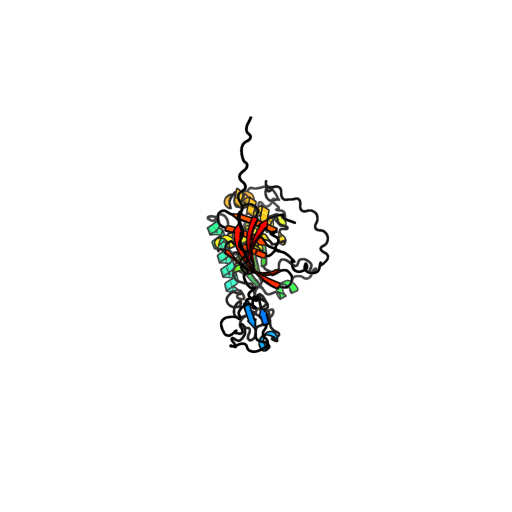3 N N . PRO A 1 160 ? 15.312 -17.695 -13.221 1.00 85.94 160 PRO A N 1
ATOM 1174 C CA . PRO A 1 160 ? 15.368 -17.953 -14.655 1.00 85.94 160 PRO A CA 1
ATOM 1175 C C . PRO A 1 160 ? 15.005 -19.415 -14.937 1.00 85.94 160 PRO A C 1
ATOM 1177 O O . PRO A 1 160 ? 15.583 -20.319 -14.333 1.00 85.94 160 PRO A O 1
ATOM 1180 N N . ILE A 1 161 ? 14.045 -19.650 -15.829 1.00 85.19 161 ILE A N 1
ATOM 1181 C CA . ILE A 1 161 ? 13.683 -20.986 -16.317 1.00 85.19 161 ILE A CA 1
ATOM 1182 C C . ILE A 1 161 ? 13.478 -20.892 -17.828 1.00 85.19 161 ILE A C 1
ATOM 1184 O O . ILE A 1 161 ? 12.561 -20.219 -18.304 1.00 85.19 161 ILE A O 1
ATOM 1188 N N . GLY A 1 162 ? 14.344 -21.566 -18.590 1.00 82.00 162 GLY A N 1
ATOM 1189 C CA . GLY A 1 162 ? 14.372 -21.442 -20.048 1.00 82.00 162 GLY A CA 1
ATOM 1190 C C . GLY A 1 162 ? 14.611 -19.992 -20.486 1.00 82.00 162 GLY A C 1
ATOM 1191 O O . GLY A 1 162 ? 15.483 -19.318 -19.947 1.00 82.00 162 GLY A O 1
ATOM 1192 N N . GLY A 1 163 ? 13.818 -19.505 -21.446 1.00 81.81 163 GLY A N 1
ATOM 1193 C CA . GLY A 1 163 ? 13.853 -18.113 -21.923 1.00 81.81 163 GLY A CA 1
ATOM 1194 C C . GLY A 1 163 ? 13.032 -17.112 -21.092 1.00 81.81 163 GLY A C 1
ATOM 1195 O O . GLY A 1 163 ? 12.787 -16.002 -21.560 1.00 81.81 163 GLY A O 1
ATOM 1196 N N . GLY A 1 164 ? 12.560 -17.496 -19.901 1.00 86.81 164 GLY A N 1
ATOM 1197 C CA . GLY A 1 164 ? 11.705 -16.665 -19.049 1.00 86.81 164 GLY A CA 1
ATOM 1198 C C . GLY A 1 164 ? 11.998 -16.839 -17.561 1.00 86.81 164 GLY A C 1
ATOM 1199 O O . GLY A 1 164 ? 13.093 -17.249 -17.171 1.00 86.81 164 GLY A O 1
ATOM 1200 N N . PHE A 1 165 ? 11.012 -16.524 -16.721 1.00 89.94 165 PHE A N 1
ATOM 1201 C CA . PHE A 1 165 ? 11.139 -16.616 -15.271 1.00 89.94 165 PHE A CA 1
ATOM 1202 C C . PHE A 1 165 ? 9.990 -17.411 -14.654 1.00 89.94 165 PHE A C 1
ATOM 1204 O O . PHE A 1 165 ? 8.838 -17.306 -15.072 1.00 89.94 165 PHE A O 1
ATOM 1211 N N . ALA A 1 166 ? 10.300 -18.164 -13.603 1.00 89.25 166 ALA A N 1
ATOM 1212 C CA . ALA A 1 166 ? 9.310 -18.588 -12.627 1.00 89.25 166 ALA A CA 1
ATOM 1213 C C . ALA A 1 166 ? 9.327 -17.627 -11.441 1.00 89.25 166 ALA A C 1
ATOM 1215 O O . ALA A 1 166 ? 10.370 -17.420 -10.811 1.00 89.25 166 ALA A O 1
ATOM 1216 N N . HIS A 1 167 ? 8.160 -17.069 -11.132 1.00 93.06 167 HIS A N 1
ATOM 1217 C CA . HIS A 1 167 ? 7.993 -16.082 -10.074 1.00 93.06 167 HIS A CA 1
ATOM 1218 C C . HIS A 1 167 ? 7.220 -16.658 -8.897 1.00 93.06 167 HIS A C 1
ATOM 1220 O O . HIS A 1 167 ? 6.201 -17.327 -9.075 1.00 93.06 167 HIS A O 1
ATOM 1226 N N . ASN A 1 168 ? 7.688 -16.344 -7.695 1.00 92.19 168 ASN A N 1
ATOM 1227 C CA . ASN A 1 168 ? 6.991 -16.614 -6.446 1.00 92.19 168 ASN A CA 1
ATOM 1228 C C . ASN A 1 168 ? 6.863 -15.310 -5.664 1.00 92.19 168 ASN A C 1
ATOM 1230 O O . ASN A 1 168 ? 7.830 -14.558 -5.562 1.00 92.19 168 ASN A O 1
ATOM 1234 N N . VAL A 1 169 ? 5.689 -15.066 -5.101 1.00 93.50 169 VAL A N 1
ATOM 1235 C CA . VAL A 1 169 ? 5.398 -13.930 -4.229 1.00 93.50 169 VAL A CA 1
ATOM 1236 C C . VAL A 1 169 ? 4.837 -14.477 -2.934 1.00 93.50 169 VAL A C 1
ATOM 1238 O O . VAL A 1 169 ? 3.909 -15.283 -2.938 1.00 93.50 169 VAL A O 1
ATOM 1241 N N . ILE A 1 170 ? 5.409 -14.045 -1.824 1.00 90.50 170 ILE A N 1
ATOM 1242 C CA . ILE A 1 170 ? 4.982 -14.428 -0.489 1.00 90.50 170 ILE A CA 1
ATOM 1243 C C . ILE A 1 170 ? 4.519 -13.159 0.217 1.00 90.50 170 ILE A C 1
ATOM 1245 O O . ILE A 1 170 ? 5.224 -12.156 0.225 1.00 90.50 170 ILE A O 1
ATOM 1249 N N . LEU A 1 171 ? 3.316 -13.193 0.776 1.00 94.44 171 LEU A N 1
ATOM 1250 C CA . LEU A 1 171 ? 2.645 -12.070 1.424 1.00 94.44 171 LEU A CA 1
ATOM 1251 C C . LEU A 1 171 ? 2.364 -12.432 2.880 1.00 94.44 171 LEU A C 1
ATOM 1253 O O . LEU A 1 171 ? 2.042 -13.579 3.181 1.00 94.44 171 LEU A O 1
ATOM 1257 N N . MET A 1 172 ? 2.437 -11.463 3.788 1.00 91.69 172 MET A N 1
ATOM 1258 C CA . MET A 1 172 ? 2.057 -11.687 5.181 1.00 91.69 172 MET A CA 1
ATOM 1259 C C . MET A 1 172 ? 0.536 -11.587 5.361 1.00 91.69 172 MET A C 1
ATOM 1261 O O . MET A 1 172 ? -0.079 -10.572 5.034 1.00 91.69 172 MET A O 1
ATOM 1265 N N . SER A 1 173 ? -0.034 -12.632 5.957 1.00 94.00 173 SER A N 1
ATOM 1266 C CA . SER A 1 173 ? -1.419 -12.736 6.417 1.00 94.00 173 SER A CA 1
ATOM 1267 C C . SER A 1 173 ? -1.751 -11.679 7.470 1.00 94.00 173 SER A C 1
ATOM 1269 O O . SER A 1 173 ? -0.874 -11.187 8.187 1.00 94.00 173 SER A O 1
ATOM 1271 N N . GLY A 1 174 ? -3.028 -11.345 7.629 1.00 92.94 174 GLY A N 1
ATOM 1272 C CA . GLY A 1 174 ? -3.485 -10.474 8.708 1.00 92.94 174 GLY A CA 1
ATOM 1273 C C . GLY A 1 174 ? -3.243 -8.981 8.464 1.00 92.94 174 GLY A C 1
ATOM 1274 O O . GLY A 1 174 ? -3.210 -8.206 9.418 1.00 92.94 174 GLY A O 1
ATOM 1275 N N . GLN A 1 175 ? -3.032 -8.578 7.210 1.00 93.25 175 GLN A N 1
ATOM 1276 C CA . GLN A 1 175 ? -2.947 -7.174 6.798 1.00 93.25 175 GLN A CA 1
ATOM 1277 C C . GLN A 1 175 ? -4.299 -6.664 6.300 1.00 93.25 175 GLN A C 1
ATOM 1279 O O . GLN A 1 175 ? -5.142 -7.449 5.868 1.00 93.25 175 GLN A O 1
ATOM 1284 N N . LEU A 1 176 ? -4.495 -5.342 6.312 1.00 94.31 176 LEU A N 1
ATOM 1285 C CA . LEU A 1 176 ? -5.633 -4.723 5.633 1.00 94.31 176 LEU A CA 1
ATOM 1286 C C . LEU A 1 176 ? -5.544 -4.954 4.120 1.00 94.31 176 LEU A C 1
ATOM 1288 O O . LEU A 1 176 ? -4.461 -4.867 3.552 1.00 94.31 176 LEU A O 1
ATOM 1292 N N . ARG A 1 177 ? -6.685 -5.148 3.450 1.00 96.56 177 ARG A N 1
ATOM 1293 C CA . ARG A 1 177 ? -6.790 -5.326 1.990 1.00 96.56 177 ARG A CA 1
ATOM 1294 C C . ARG A 1 177 ? -6.067 -4.236 1.205 1.00 96.56 177 ARG A C 1
ATOM 1296 O O . ARG A 1 177 ? -5.440 -4.537 0.195 1.00 96.56 177 ARG A O 1
ATOM 1303 N N . THR A 1 178 ? -6.148 -2.985 1.658 1.00 95.06 178 THR A N 1
ATOM 1304 C CA . THR A 1 178 ? -5.449 -1.841 1.052 1.00 95.06 178 THR A CA 1
ATOM 1305 C C . THR A 1 178 ? -3.935 -1.991 1.144 1.00 95.06 178 THR A C 1
ATOM 1307 O O . THR A 1 178 ? -3.245 -1.900 0.129 1.00 95.06 178 THR A O 1
ATOM 1310 N N . THR A 1 179 ? -3.426 -2.320 2.331 1.00 94.31 179 THR A N 1
ATOM 1311 C CA . THR A 1 179 ? -2.002 -2.576 2.562 1.00 94.31 179 THR A CA 1
ATOM 1312 C C . THR A 1 179 ? -1.529 -3.804 1.787 1.00 94.31 179 THR A C 1
ATOM 1314 O O . THR A 1 179 ? -0.536 -3.714 1.075 1.00 94.31 179 THR A O 1
ATOM 1317 N N . THR A 1 180 ? -2.278 -4.914 1.799 1.00 96.81 180 THR A N 1
ATOM 1318 C CA . THR A 1 180 ? -1.959 -6.109 1.002 1.00 96.81 180 THR A CA 1
ATOM 1319 C C . THR A 1 180 ? -1.903 -5.793 -0.487 1.00 96.81 180 THR A C 1
ATOM 1321 O O . THR A 1 180 ? -0.989 -6.249 -1.167 1.00 96.81 180 THR A O 1
ATOM 1324 N N . LEU A 1 181 ? -2.840 -4.997 -1.011 1.00 98.25 181 LEU A N 1
ATOM 1325 C CA . LEU A 1 181 ? -2.837 -4.587 -2.415 1.00 98.25 181 LEU A CA 1
ATOM 1326 C C . LEU A 1 181 ? -1.625 -3.698 -2.744 1.00 98.25 181 LEU A C 1
ATOM 1328 O O . LEU A 1 181 ? -0.994 -3.888 -3.784 1.00 98.25 181 LEU A O 1
ATOM 1332 N N . SER A 1 182 ? -1.266 -2.771 -1.850 1.00 96.81 182 SER A N 1
ATOM 1333 C CA . SER A 1 182 ? -0.050 -1.960 -1.973 1.00 96.81 182 SER A CA 1
ATOM 1334 C C . SER A 1 182 ? 1.211 -2.829 -1.971 1.00 96.81 182 SER A C 1
ATOM 1336 O O . SER A 1 182 ? 2.087 -2.629 -2.810 1.00 96.81 182 SER A O 1
ATOM 1338 N N . THR A 1 183 ? 1.302 -3.815 -1.075 1.00 96.50 183 THR A N 1
ATOM 1339 C CA . THR A 1 183 ? 2.408 -4.782 -1.043 1.00 96.50 183 THR A CA 1
ATOM 1340 C C . THR A 1 183 ? 2.434 -5.621 -2.315 1.00 96.50 183 THR A C 1
ATOM 1342 O O . THR A 1 183 ? 3.491 -5.784 -2.906 1.00 96.50 183 THR A O 1
ATOM 1345 N N . CYS A 1 184 ? 1.286 -6.082 -2.817 1.00 98.44 184 CYS A N 1
ATOM 1346 C CA . CYS A 1 184 ? 1.221 -6.805 -4.088 1.00 98.44 184 CYS A CA 1
ATOM 1347 C C . CYS A 1 184 ? 1.796 -5.987 -5.250 1.00 98.44 184 CYS A C 1
ATOM 1349 O O . CYS A 1 184 ? 2.506 -6.541 -6.083 1.00 98.44 184 CYS A O 1
ATOM 1351 N N . ALA A 1 185 ? 1.503 -4.685 -5.314 1.00 98.38 185 ALA A N 1
ATOM 1352 C CA . ALA A 1 185 ? 2.043 -3.797 -6.340 1.00 98.38 185 ALA A CA 1
ATOM 1353 C C . ALA A 1 185 ? 3.564 -3.615 -6.225 1.00 98.38 185 ALA A C 1
ATOM 1355 O O . ALA A 1 185 ? 4.254 -3.644 -7.244 1.00 98.38 185 ALA A O 1
ATOM 1356 N N . HIS A 1 186 ? 4.072 -3.476 -4.998 1.00 97.62 186 HIS A N 1
ATOM 1357 C CA . HIS A 1 186 ? 5.505 -3.423 -4.709 1.00 97.62 186 HIS A CA 1
ATOM 1358 C C . HIS A 1 186 ? 6.206 -4.726 -5.127 1.00 97.62 186 HIS A C 1
ATOM 1360 O O . HIS A 1 186 ? 7.143 -4.704 -5.919 1.00 97.62 186 HIS A O 1
ATOM 1366 N N . GLU A 1 187 ? 5.694 -5.881 -4.697 1.00 97.50 187 GLU A N 1
ATOM 1367 C CA . GLU A 1 187 ? 6.280 -7.180 -5.046 1.00 97.50 187 GLU A CA 1
ATOM 1368 C C . GLU A 1 187 ? 6.182 -7.488 -6.540 1.00 97.50 187 GLU A C 1
ATOM 1370 O O . GLU A 1 187 ? 7.104 -8.034 -7.141 1.00 97.50 187 GLU A O 1
ATOM 1375 N N . PHE A 1 188 ? 5.084 -7.096 -7.182 1.00 98.31 188 PHE A N 1
ATOM 1376 C CA . PHE A 1 188 ? 4.953 -7.188 -8.630 1.00 98.31 188 PHE A CA 1
ATOM 1377 C C . PHE A 1 188 ? 6.032 -6.363 -9.352 1.00 98.31 188 PHE A C 1
ATOM 1379 O O . PHE A 1 188 ? 6.553 -6.803 -10.379 1.00 98.31 188 PHE A O 1
ATOM 1386 N N . ALA A 1 189 ? 6.388 -5.187 -8.828 1.00 98.06 189 ALA A N 1
ATOM 1387 C CA . ALA A 1 189 ? 7.413 -4.341 -9.422 1.00 98.06 189 ALA A CA 1
ATOM 1388 C C . ALA A 1 189 ? 8.787 -5.021 -9.421 1.00 98.06 189 ALA A C 1
ATOM 1390 O O . ALA A 1 189 ? 9.476 -4.961 -10.437 1.00 98.06 189 ALA A O 1
ATOM 1391 N N . HIS A 1 190 ? 9.153 -5.757 -8.365 1.00 97.25 190 HIS A N 1
ATOM 1392 C CA . HIS A 1 190 ? 10.367 -6.581 -8.375 1.00 97.25 190 HIS A CA 1
ATOM 1393 C C . HIS A 1 190 ? 10.374 -7.592 -9.522 1.00 97.25 190 HIS A C 1
ATOM 1395 O O . HIS A 1 190 ? 11.366 -7.690 -10.248 1.00 97.25 190 HIS A O 1
ATOM 1401 N N . LEU A 1 191 ? 9.264 -8.311 -9.725 1.00 97.50 191 LEU A N 1
ATOM 1402 C CA . LEU A 1 191 ? 9.145 -9.268 -10.830 1.00 97.50 191 LEU A CA 1
ATOM 1403 C C . LEU A 1 191 ? 9.312 -8.567 -12.182 1.00 97.50 191 LEU A C 1
ATOM 1405 O O . LEU A 1 191 ? 10.037 -9.044 -13.055 1.00 97.50 191 LEU A O 1
ATOM 1409 N N . TRP A 1 192 ? 8.662 -7.412 -12.346 1.00 97.81 192 TRP A N 1
ATOM 1410 C CA . TRP A 1 192 ? 8.732 -6.634 -13.575 1.00 97.81 192 TRP A CA 1
ATOM 1411 C C . TRP A 1 192 ? 10.146 -6.102 -13.836 1.00 97.81 192 TRP A C 1
ATOM 1413 O O . TRP A 1 192 ? 10.627 -6.201 -14.965 1.00 97.81 192 TRP A O 1
ATOM 1423 N N . LEU A 1 193 ? 10.845 -5.608 -12.810 1.00 97.00 193 LEU A N 1
ATOM 1424 C CA . LEU A 1 193 ? 12.240 -5.172 -12.910 1.00 97.00 193 LEU A CA 1
ATOM 1425 C C . LEU A 1 193 ? 13.155 -6.332 -13.316 1.00 97.00 193 LEU A C 1
ATOM 1427 O O . LEU A 1 193 ? 13.963 -6.163 -14.227 1.00 97.00 193 LEU A O 1
ATOM 1431 N N . ASN A 1 194 ? 12.992 -7.514 -12.714 1.00 94.62 194 ASN A N 1
ATOM 1432 C CA . ASN A 1 194 ? 13.774 -8.704 -13.071 1.00 94.62 194 ASN A CA 1
ATOM 1433 C C . ASN A 1 194 ? 13.587 -9.109 -14.539 1.00 94.62 194 ASN A C 1
ATOM 1435 O O . ASN A 1 194 ? 14.523 -9.588 -15.173 1.00 94.62 194 ASN A O 1
ATOM 1439 N N . GLU A 1 195 ? 12.400 -8.886 -15.104 1.00 94.94 195 GLU A N 1
ATOM 1440 C CA . GLU A 1 195 ? 12.148 -9.144 -16.518 1.00 94.94 195 GLU A CA 1
ATOM 1441 C C . GLU A 1 195 ? 12.605 -8.012 -17.449 1.00 94.94 195 GLU A C 1
ATOM 1443 O O . GLU A 1 195 ? 12.861 -8.262 -18.625 1.00 94.94 195 GLU A O 1
ATOM 1448 N N . ASN A 1 196 ? 12.658 -6.759 -17.002 1.00 95.31 196 ASN A N 1
ATOM 1449 C CA . ASN A 1 196 ? 12.832 -5.612 -17.904 1.00 95.31 196 ASN A CA 1
ATOM 1450 C C . ASN A 1 196 ? 14.199 -4.929 -17.795 1.00 95.31 196 ASN A C 1
ATOM 1452 O O . ASN A 1 196 ? 14.517 -4.107 -18.653 1.00 95.31 196 ASN A O 1
ATOM 1456 N N . LEU A 1 197 ? 15.013 -5.267 -16.795 1.00 94.56 197 LEU A N 1
ATOM 1457 C CA . LEU A 1 197 ? 16.401 -4.824 -16.726 1.00 94.56 197 LEU A CA 1
ATOM 1458 C C . LEU A 1 197 ? 17.281 -5.621 -17.693 1.00 94.56 197 LEU A C 1
ATOM 1460 O O . LEU A 1 197 ? 17.137 -6.835 -17.844 1.00 94.56 197 LEU A O 1
ATOM 1464 N N . LYS A 1 198 ? 18.236 -4.929 -18.321 1.00 90.81 198 LYS A N 1
ATOM 1465 C CA . LYS A 1 198 ? 19.321 -5.580 -19.065 1.00 90.81 198 LYS A CA 1
ATOM 1466 C C . LYS A 1 198 ? 20.159 -6.442 -18.105 1.00 90.81 198 LYS A C 1
ATOM 1468 O O . LYS A 1 198 ? 20.410 -5.975 -16.992 1.00 90.81 198 LYS A O 1
ATOM 1473 N N . PRO A 1 199 ? 20.630 -7.640 -18.504 1.00 86.19 199 PRO A N 1
ATOM 1474 C CA . PRO A 1 199 ? 21.372 -8.544 -17.617 1.00 86.19 199 PRO A CA 1
ATOM 1475 C C . PRO A 1 199 ? 22.599 -7.912 -16.941 1.00 86.19 199 PRO A C 1
ATOM 1477 O O . PRO A 1 199 ? 22.923 -8.236 -15.799 1.00 86.19 199 PRO A O 1
ATOM 1480 N N . GLU A 1 200 ? 23.268 -6.981 -17.621 1.00 90.38 200 GLU A N 1
ATOM 1481 C CA . GLU A 1 200 ? 24.472 -6.301 -17.134 1.00 90.38 200 GLU A CA 1
ATOM 1482 C C . GLU A 1 200 ? 24.144 -5.164 -16.156 1.00 90.38 200 GLU A C 1
ATOM 1484 O O . GLU A 1 200 ? 25.006 -4.721 -15.392 1.00 90.38 200 GLU A O 1
ATOM 1489 N N . ARG A 1 201 ? 22.898 -4.676 -16.163 1.00 93.56 201 ARG A N 1
ATOM 1490 C CA . ARG A 1 201 ? 22.486 -3.517 -15.381 1.00 93.56 201 ARG A CA 1
ATOM 1491 C C . ARG A 1 201 ? 22.075 -3.926 -13.973 1.00 93.56 201 ARG A C 1
ATOM 1493 O O . ARG A 1 201 ? 21.040 -4.552 -13.753 1.00 93.56 201 ARG A O 1
ATOM 1500 N N . LYS A 1 202 ? 22.856 -3.470 -12.996 1.00 93.06 202 LYS A N 1
ATOM 1501 C CA . LYS A 1 202 ? 22.584 -3.656 -11.569 1.00 93.06 202 LYS A CA 1
ATOM 1502 C C . LYS A 1 202 ? 22.213 -2.317 -10.948 1.00 93.06 202 LYS A C 1
ATOM 1504 O O . LYS A 1 202 ? 23.088 -1.498 -10.698 1.00 93.06 202 LYS A O 1
ATOM 1509 N N . LEU A 1 203 ? 20.918 -2.099 -10.732 1.00 94.31 203 LEU A N 1
ATOM 1510 C CA . LEU A 1 203 ? 20.450 -0.952 -9.953 1.00 94.31 203 LEU A CA 1
ATOM 1511 C C . LEU A 1 203 ? 21.002 -1.034 -8.530 1.00 94.31 203 LEU A C 1
ATOM 1513 O O . LEU A 1 203 ? 21.139 -2.138 -7.988 1.00 94.31 203 LEU A O 1
ATOM 1517 N N . ASP A 1 204 ? 21.287 0.118 -7.929 1.00 93.31 204 ASP A N 1
ATOM 1518 C CA . ASP A 1 204 ? 21.547 0.143 -6.496 1.00 93.31 204 ASP A CA 1
ATOM 1519 C C . ASP A 1 204 ? 20.287 -0.319 -5.723 1.00 93.31 204 ASP A C 1
ATOM 1521 O O . ASP A 1 204 ? 19.167 -0.181 -6.240 1.00 93.31 204 ASP A O 1
ATOM 1525 N N . PRO A 1 205 ? 20.442 -0.895 -4.516 1.00 90.44 205 PRO A N 1
ATOM 1526 C CA . PRO A 1 205 ? 19.310 -1.383 -3.737 1.00 90.44 205 PRO A CA 1
ATOM 1527 C C . PRO A 1 205 ? 18.240 -0.314 -3.479 1.00 90.44 205 PRO A C 1
ATOM 1529 O O . PRO A 1 205 ? 17.077 -0.558 -3.772 1.00 90.44 205 PRO A O 1
ATOM 1532 N N . ASP A 1 206 ? 18.613 0.883 -3.029 1.00 90.44 206 ASP A N 1
ATOM 1533 C CA . ASP A 1 206 ? 17.659 1.938 -2.675 1.00 90.44 206 ASP A CA 1
ATOM 1534 C C . ASP A 1 206 ? 16.898 2.441 -3.926 1.00 90.44 206 ASP A C 1
ATOM 1536 O O . ASP A 1 206 ? 15.690 2.677 -3.857 1.00 90.44 206 ASP A O 1
ATOM 1540 N N . THR A 1 207 ? 17.548 2.524 -5.099 1.00 94.19 207 THR A N 1
ATOM 1541 C CA . THR A 1 207 ? 16.874 2.821 -6.384 1.00 94.19 207 THR A CA 1
ATOM 1542 C C . THR A 1 207 ? 15.894 1.727 -6.795 1.00 94.19 207 THR A C 1
ATOM 1544 O O . THR A 1 207 ? 14.785 2.035 -7.241 1.00 94.19 207 THR A O 1
ATOM 1547 N N . ARG A 1 208 ? 16.276 0.448 -6.670 1.00 95.19 208 ARG A N 1
ATOM 1548 C CA . ARG A 1 208 ? 15.370 -0.672 -6.970 1.00 95.19 208 ARG A CA 1
ATOM 1549 C C . ARG A 1 208 ? 14.110 -0.573 -6.112 1.00 95.19 208 ARG A C 1
ATOM 1551 O O . ARG A 1 208 ? 13.008 -0.628 -6.651 1.00 95.19 208 ARG A O 1
ATOM 1558 N N . GLU A 1 209 ? 14.279 -0.378 -4.812 1.00 93.69 209 GLU A N 1
ATOM 1559 C CA . GLU A 1 209 ? 13.167 -0.305 -3.866 1.00 93.69 209 GLU A CA 1
ATOM 1560 C C . GLU A 1 209 ? 12.309 0.943 -4.074 1.00 93.69 209 GLU A C 1
ATOM 1562 O O . GLU A 1 209 ? 11.082 0.880 -4.010 1.00 93.69 209 GLU A O 1
ATOM 1567 N N . ALA A 1 210 ? 12.922 2.075 -4.422 1.00 94.62 210 ALA A N 1
ATOM 1568 C CA . ALA A 1 210 ? 12.198 3.290 -4.774 1.00 94.62 210 ALA A CA 1
ATOM 1569 C C . ALA A 1 210 ? 11.310 3.117 -6.017 1.00 94.62 210 ALA A C 1
ATOM 1571 O O . ALA A 1 210 ? 10.201 3.650 -6.052 1.00 94.62 210 ALA A O 1
ATOM 1572 N N . LEU A 1 211 ? 11.751 2.350 -7.021 1.00 96.81 211 LEU A N 1
ATOM 1573 C CA . LEU A 1 211 ? 10.916 1.996 -8.175 1.00 96.81 211 LEU A CA 1
ATOM 1574 C C . LEU A 1 211 ? 9.766 1.060 -7.784 1.00 96.81 211 LEU A C 1
ATOM 1576 O O . LEU A 1 211 ? 8.651 1.227 -8.284 1.00 96.81 211 LEU A O 1
ATOM 1580 N N . CYS A 1 212 ? 10.003 0.112 -6.875 1.00 97.06 212 CYS A N 1
ATOM 1581 C CA . CYS A 1 212 ? 8.943 -0.753 -6.361 1.00 97.06 212 CYS A CA 1
ATOM 1582 C C . CYS A 1 212 ? 7.888 0.040 -5.580 1.00 97.06 212 CYS A C 1
ATOM 1584 O O . CYS A 1 212 ? 6.684 -0.114 -5.807 1.00 97.06 212 CYS A O 1
ATOM 1586 N N . GLU A 1 213 ? 8.328 0.961 -4.725 1.00 96.31 213 GLU A N 1
ATOM 1587 C CA . GLU A 1 213 ? 7.449 1.878 -4.001 1.00 96.31 213 GLU A CA 1
ATOM 1588 C C . GLU A 1 213 ? 6.711 2.847 -4.928 1.00 96.31 213 GLU A C 1
ATOM 1590 O O . GLU A 1 213 ? 5.544 3.157 -4.688 1.00 96.31 213 GLU A O 1
ATOM 1595 N N . LEU A 1 214 ? 7.326 3.282 -6.032 1.00 97.38 214 LEU A N 1
ATOM 1596 C CA . LEU A 1 214 ? 6.643 4.087 -7.044 1.00 97.38 214 LEU A CA 1
ATOM 1597 C C . LEU A 1 214 ? 5.427 3.344 -7.615 1.00 97.38 214 LEU A C 1
ATOM 1599 O O . LEU A 1 214 ? 4.364 3.942 -7.762 1.00 97.38 214 LEU A O 1
ATOM 1603 N N . PHE A 1 215 ? 5.533 2.047 -7.910 1.00 98.12 215 PHE A N 1
ATOM 1604 C CA . PHE A 1 215 ? 4.410 1.282 -8.468 1.00 98.12 215 PHE A CA 1
ATOM 1605 C C . PHE A 1 215 ? 3.266 1.173 -7.455 1.00 98.12 215 PHE A C 1
ATOM 1607 O O . PHE A 1 215 ? 2.111 1.457 -7.789 1.00 98.12 215 PHE A O 1
ATOM 1614 N N . ALA A 1 216 ? 3.593 0.846 -6.202 1.00 97.62 216 ALA A N 1
ATOM 1615 C CA . ALA A 1 216 ? 2.637 0.857 -5.100 1.00 97.62 216 ALA A CA 1
ATOM 1616 C C . ALA A 1 216 ? 1.977 2.236 -4.929 1.00 97.62 216 ALA A C 1
ATOM 1618 O O . ALA A 1 216 ? 0.752 2.335 -4.820 1.00 97.62 216 ALA A O 1
ATOM 1619 N N . PHE A 1 217 ? 2.763 3.312 -5.014 1.00 97.44 217 PHE A N 1
ATOM 1620 C CA . PHE A 1 217 ? 2.278 4.683 -4.927 1.00 97.44 217 PHE A CA 1
ATOM 1621 C C . PHE A 1 217 ? 1.305 5.026 -6.055 1.00 97.44 217 PHE A C 1
ATOM 1623 O O . PHE A 1 217 ? 0.242 5.589 -5.793 1.00 97.44 217 PHE A O 1
ATOM 1630 N N . LYS A 1 218 ? 1.634 4.699 -7.312 1.00 97.56 218 LYS A N 1
ATOM 1631 C CA . LYS A 1 218 ? 0.759 4.979 -8.463 1.00 97.56 218 LYS A CA 1
ATOM 1632 C C . LYS A 1 218 ? -0.569 4.239 -8.338 1.00 97.56 218 LYS A C 1
ATOM 1634 O O . LYS A 1 218 ? -1.613 4.824 -8.635 1.00 97.56 218 LYS A O 1
ATOM 1639 N N . LEU A 1 219 ? -0.546 2.996 -7.854 1.00 97.62 219 LEU A N 1
ATOM 1640 C CA . LEU A 1 219 ? -1.762 2.235 -7.590 1.00 97.62 219 LEU A CA 1
ATOM 1641 C C . LEU A 1 219 ? -2.599 2.876 -6.472 1.00 97.62 219 LEU A C 1
ATOM 1643 O O . LEU A 1 219 ? -3.786 3.131 -6.669 1.00 97.62 219 LEU A O 1
ATOM 1647 N N . ALA A 1 220 ? -1.984 3.204 -5.333 1.00 96.94 220 ALA A N 1
ATOM 1648 C CA . ALA A 1 220 ? -2.659 3.870 -4.218 1.00 96.94 220 ALA A CA 1
ATOM 1649 C C . ALA A 1 220 ? -3.262 5.225 -4.639 1.00 96.94 220 ALA A C 1
ATOM 1651 O O . ALA A 1 220 ? -4.422 5.517 -4.345 1.00 96.94 220 ALA A O 1
ATOM 1652 N N . ALA A 1 221 ? -2.513 6.018 -5.413 1.00 96.38 221 ALA A N 1
ATOM 1653 C CA . ALA A 1 221 ? -2.957 7.295 -5.966 1.00 96.38 221 ALA A CA 1
ATOM 1654 C C . ALA A 1 221 ? -4.171 7.150 -6.889 1.00 96.38 221 ALA A C 1
ATOM 1656 O O . ALA A 1 221 ? -5.126 7.915 -6.754 1.00 96.38 221 ALA A O 1
ATOM 1657 N N . ARG A 1 222 ? -4.181 6.147 -7.779 1.00 95.88 222 ARG A N 1
ATOM 1658 C CA . ARG A 1 222 ? -5.336 5.854 -8.647 1.00 95.88 222 ARG A CA 1
ATOM 1659 C C . ARG A 1 222 ? -6.601 5.565 -7.838 1.00 95.88 222 ARG A C 1
ATOM 1661 O O . ARG A 1 222 ? -7.692 5.945 -8.248 1.00 95.88 222 ARG A O 1
ATOM 1668 N N . ARG A 1 223 ? -6.450 4.881 -6.704 1.00 95.06 223 ARG A N 1
ATOM 1669 C CA . ARG A 1 223 ? -7.556 4.454 -5.835 1.00 95.06 223 ARG A CA 1
ATOM 1670 C C . ARG A 1 223 ? -7.973 5.507 -4.807 1.00 95.06 223 ARG A C 1
ATOM 1672 O O . ARG A 1 223 ? -8.935 5.281 -4.082 1.00 95.06 223 ARG A O 1
ATOM 1679 N N . GLY A 1 224 ? -7.261 6.632 -4.728 1.00 95.94 224 GLY A N 1
ATOM 1680 C CA . GLY A 1 224 ? -7.496 7.654 -3.709 1.00 95.94 224 GLY A CA 1
ATOM 1681 C C . GLY A 1 224 ? -7.135 7.207 -2.289 1.00 95.94 224 GLY A C 1
ATOM 1682 O O . GLY A 1 224 ? -7.649 7.779 -1.332 1.00 95.94 224 GLY A O 1
ATOM 1683 N N . ASP A 1 225 ? -6.264 6.206 -2.132 1.00 92.75 225 ASP A N 1
ATOM 1684 C CA . ASP A 1 225 ? -5.876 5.682 -0.820 1.00 92.75 225 ASP A CA 1
ATOM 1685 C C . ASP A 1 225 ? -4.839 6.594 -0.153 1.00 92.75 225 ASP A C 1
ATOM 1687 O O . ASP A 1 225 ? -3.625 6.438 -0.294 1.00 92.75 225 ASP A O 1
ATOM 1691 N N . THR A 1 226 ? -5.324 7.595 0.577 1.00 93.69 226 THR A N 1
ATOM 1692 C CA . THR A 1 226 ? -4.470 8.595 1.227 1.00 93.69 226 THR A CA 1
ATOM 1693 C C . THR A 1 226 ? -3.589 8.017 2.329 1.00 93.69 226 THR A C 1
ATOM 1695 O O . THR A 1 226 ? -2.537 8.598 2.614 1.00 93.69 226 THR A O 1
ATOM 1698 N N . ASN A 1 227 ? -3.990 6.898 2.937 1.00 88.00 227 ASN A N 1
ATOM 1699 C CA . ASN A 1 227 ? -3.230 6.250 4.001 1.00 88.00 227 ASN A CA 1
ATOM 1700 C C . ASN A 1 227 ? -1.996 5.562 3.419 1.00 88.00 227 ASN A C 1
ATOM 1702 O O . ASN A 1 227 ? -0.885 5.836 3.872 1.00 88.00 227 ASN A O 1
ATOM 1706 N N . GLU A 1 228 ? -2.164 4.766 2.361 1.00 91.25 228 GLU A N 1
ATOM 1707 C CA . GLU A 1 228 ? -1.041 4.115 1.676 1.00 91.25 228 GLU A CA 1
ATOM 1708 C C . GLU A 1 228 ? -0.121 5.137 0.991 1.00 91.25 228 GLU A C 1
ATOM 1710 O O . GLU A 1 228 ? 1.096 5.068 1.148 1.00 91.25 228 GLU A O 1
ATOM 1715 N N . ILE A 1 229 ? -0.673 6.169 0.336 1.00 92.88 229 ILE A N 1
ATOM 1716 C CA . ILE A 1 229 ? 0.116 7.285 -0.230 1.00 92.88 229 ILE A CA 1
ATOM 1717 C C . ILE A 1 229 ? 1.009 7.926 0.840 1.00 92.88 229 ILE A C 1
ATOM 1719 O O . ILE A 1 229 ? 2.180 8.216 0.583 1.00 92.88 229 ILE A O 1
ATOM 1723 N N . SER A 1 230 ? 0.451 8.191 2.025 1.00 90.38 230 SER A N 1
ATOM 1724 C CA . SER A 1 230 ? 1.193 8.816 3.123 1.00 90.38 230 SER A CA 1
ATOM 1725 C C . SER A 1 230 ? 2.245 7.867 3.689 1.00 90.38 230 SER A C 1
ATOM 1727 O O . SER A 1 230 ? 3.387 8.286 3.861 1.00 90.38 230 SER A O 1
ATOM 1729 N N . ARG A 1 231 ? 1.890 6.591 3.903 1.00 88.06 231 ARG A N 1
ATOM 1730 C CA . ARG A 1 231 ? 2.796 5.543 4.395 1.00 88.06 231 ARG A CA 1
ATOM 1731 C C . ARG A 1 231 ? 4.015 5.375 3.488 1.00 88.06 231 ARG A C 1
ATOM 1733 O O . ARG A 1 2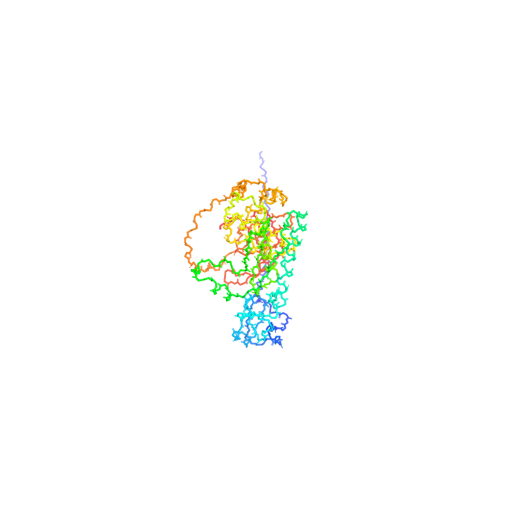31 ? 5.133 5.349 3.988 1.00 88.06 231 ARG A O 1
ATOM 1740 N N . ILE A 1 232 ? 3.807 5.297 2.173 1.00 89.44 232 ILE A N 1
ATOM 1741 C CA . ILE A 1 232 ? 4.883 5.104 1.189 1.00 89.44 232 ILE A CA 1
ATOM 1742 C C . ILE A 1 232 ? 5.847 6.297 1.185 1.00 89.44 232 ILE A C 1
ATOM 1744 O O . ILE A 1 232 ? 7.061 6.120 1.189 1.00 89.44 232 ILE A O 1
ATOM 1748 N N . LYS A 1 233 ? 5.325 7.529 1.236 1.00 87.25 233 LYS A N 1
ATOM 1749 C CA . LYS A 1 233 ? 6.149 8.751 1.197 1.00 87.25 233 LYS A CA 1
ATOM 1750 C C . LYS A 1 233 ? 7.071 8.926 2.396 1.00 87.25 233 LYS A C 1
ATOM 1752 O O . LYS A 1 233 ? 8.118 9.550 2.259 1.00 87.25 233 LYS A O 1
ATOM 1757 N N . VAL A 1 234 ? 6.662 8.433 3.560 1.00 82.19 234 VAL A N 1
ATOM 1758 C CA . VAL A 1 234 ? 7.459 8.513 4.791 1.00 82.19 234 VAL A CA 1
ATOM 1759 C C . VAL A 1 234 ? 8.215 7.218 5.072 1.00 82.19 234 VAL A C 1
ATOM 1761 O O . VAL A 1 234 ? 8.801 7.089 6.144 1.00 82.19 234 VAL A O 1
ATOM 1764 N N . ASN A 1 235 ? 8.191 6.255 4.143 1.00 74.88 235 ASN A N 1
ATOM 1765 C CA . ASN A 1 235 ? 8.848 4.975 4.332 1.00 74.88 235 ASN A CA 1
ATOM 1766 C C . ASN A 1 235 ? 10.380 5.173 4.398 1.00 74.88 235 ASN A C 1
ATOM 1768 O O . ASN A 1 235 ? 10.987 5.535 3.383 1.00 74.88 235 ASN A O 1
ATOM 1772 N N . PRO A 1 236 ? 11.029 4.903 5.550 1.00 71.56 236 PRO A N 1
ATOM 1773 C CA . PRO A 1 236 ? 12.471 5.080 5.699 1.00 71.56 236 PRO A CA 1
ATOM 1774 C C . PRO A 1 236 ? 13.288 4.060 4.897 1.00 71.56 236 PRO A C 1
ATOM 1776 O O . PRO A 1 236 ? 14.490 4.243 4.737 1.00 71.56 236 PRO A O 1
ATOM 1779 N N . TYR A 1 237 ? 12.659 2.996 4.392 1.00 68.50 237 TYR A N 1
ATOM 1780 C CA . TYR A 1 237 ? 13.329 1.870 3.749 1.00 68.50 237 TYR A CA 1
ATOM 1781 C C . TYR A 1 237 ? 14.156 2.254 2.523 1.00 68.50 237 TYR A C 1
ATOM 1783 O O . TYR A 1 237 ? 15.275 1.786 2.360 1.00 68.50 237 TYR A O 1
ATOM 1791 N N . THR A 1 238 ? 13.654 3.186 1.716 1.00 67.75 238 THR A N 1
ATOM 1792 C CA . THR A 1 238 ? 14.389 3.702 0.552 1.00 67.75 238 THR A CA 1
ATOM 1793 C C . THR A 1 238 ? 15.372 4.813 0.925 1.00 67.75 238 THR A C 1
ATOM 1795 O O . THR A 1 238 ? 15.901 5.474 0.041 1.00 67.75 238 THR A O 1
ATOM 1798 N N . LYS A 1 239 ? 15.555 5.116 2.221 1.00 78.69 239 LYS A N 1
ATOM 1799 C CA . LYS A 1 239 ? 16.320 6.271 2.733 1.00 78.69 239 LYS A CA 1
ATOM 1800 C C . LYS A 1 239 ? 15.942 7.597 2.056 1.00 78.69 239 LYS A C 1
ATOM 1802 O O . LYS A 1 239 ? 16.776 8.476 1.864 1.00 78.69 239 LYS A O 1
ATOM 1807 N N . GLY A 1 240 ? 14.670 7.732 1.675 1.00 81.00 240 GLY A N 1
ATOM 1808 C CA . GLY A 1 240 ? 14.131 8.903 0.979 1.00 81.00 240 GLY A CA 1
ATOM 1809 C C . GLY A 1 240 ? 14.221 8.858 -0.551 1.00 81.00 240 GLY A C 1
ATOM 1810 O O . GLY A 1 240 ? 13.620 9.715 -1.198 1.00 81.00 240 GLY A O 1
ATOM 1811 N N . VAL A 1 241 ? 14.871 7.854 -1.153 1.00 87.31 241 VAL A N 1
ATOM 1812 C CA . VAL A 1 241 ? 15.008 7.713 -2.619 1.00 87.31 241 VAL A CA 1
ATOM 1813 C C . VAL A 1 241 ? 13.648 7.533 -3.311 1.00 87.31 241 VAL A C 1
ATOM 1815 O O . VAL A 1 241 ? 13.489 7.921 -4.470 1.00 87.31 241 VAL A O 1
ATOM 1818 N N . VAL A 1 242 ? 12.613 7.065 -2.598 1.00 90.88 242 VAL A N 1
ATOM 1819 C CA . VAL A 1 242 ? 11.225 7.069 -3.101 1.00 90.88 242 VAL A CA 1
ATOM 1820 C C . VAL A 1 242 ? 10.777 8.458 -3.566 1.00 90.88 242 VAL A C 1
ATOM 1822 O O . VAL A 1 242 ? 10.079 8.570 -4.571 1.00 90.88 242 VAL A O 1
ATOM 1825 N N . LEU A 1 243 ? 11.211 9.535 -2.903 1.00 91.69 243 LEU A N 1
ATOM 1826 C CA . LEU A 1 243 ? 10.873 10.898 -3.319 1.00 91.69 243 LEU A CA 1
ATOM 1827 C C . LEU A 1 243 ? 11.513 11.235 -4.670 1.00 91.69 243 LEU A C 1
ATOM 1829 O O . LEU A 1 243 ? 10.847 11.808 -5.528 1.00 91.69 243 LEU A O 1
ATOM 1833 N N . SER A 1 244 ? 12.748 10.789 -4.906 1.00 92.00 244 SER A N 1
ATOM 1834 C CA . SER A 1 244 ? 13.414 10.930 -6.204 1.00 92.00 244 SER A CA 1
ATOM 1835 C C . SER A 1 244 ? 12.702 10.144 -7.308 1.00 92.00 244 SER A C 1
ATOM 1837 O O . SER A 1 244 ? 12.580 10.647 -8.422 1.00 92.00 244 SER A O 1
ATOM 1839 N N . ALA A 1 245 ? 12.171 8.950 -7.016 1.00 94.44 245 ALA A N 1
ATOM 1840 C CA . ALA A 1 245 ? 11.372 8.184 -7.979 1.00 94.44 245 ALA A CA 1
ATOM 1841 C C . ALA A 1 245 ? 10.057 8.894 -8.336 1.00 94.44 245 ALA A C 1
ATOM 1843 O O . ALA A 1 245 ? 9.678 8.944 -9.506 1.00 94.44 245 ALA A O 1
ATOM 1844 N N . LEU A 1 246 ? 9.383 9.482 -7.342 1.00 94.81 246 LEU A N 1
ATOM 1845 C CA . LEU A 1 246 ? 8.165 10.268 -7.552 1.00 94.81 246 LEU A CA 1
ATOM 1846 C C . LEU A 1 246 ? 8.433 11.535 -8.367 1.00 94.81 246 LEU A C 1
ATOM 1848 O O . LEU A 1 246 ? 7.650 11.871 -9.249 1.00 94.81 246 LEU A O 1
ATOM 1852 N N . GLU A 1 247 ? 9.532 12.234 -8.095 1.00 93.50 247 GLU A N 1
ATOM 1853 C CA . GLU A 1 247 ? 9.936 13.415 -8.861 1.00 93.50 247 GLU A CA 1
ATOM 1854 C C . GLU A 1 247 ? 10.325 13.060 -10.297 1.00 93.50 247 GLU A C 1
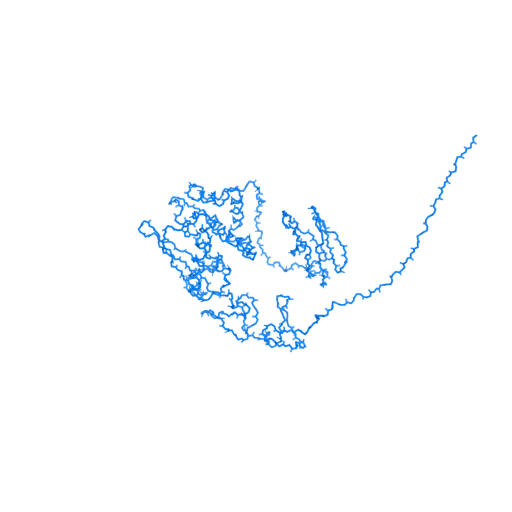ATOM 1856 O O . GLU A 1 247 ? 9.951 13.766 -11.235 1.00 93.50 247 GLU A O 1
ATOM 1861 N N . PHE A 1 248 ? 11.044 11.952 -10.480 1.00 95.31 248 PHE A N 1
ATOM 1862 C CA . PHE A 1 248 ? 11.397 11.447 -11.799 1.00 95.31 248 PHE A CA 1
ATOM 1863 C C . PHE A 1 248 ? 10.147 11.103 -12.617 1.00 95.31 248 PHE A C 1
ATOM 1865 O O . PHE A 1 248 ? 10.018 11.552 -13.755 1.00 95.31 248 PHE A O 1
ATOM 1872 N N . GLU A 1 249 ? 9.188 10.390 -12.023 1.00 96.31 249 GLU A N 1
ATOM 1873 C CA . GLU A 1 249 ? 7.913 10.084 -12.677 1.00 96.31 249 GLU A CA 1
ATOM 1874 C C . GLU A 1 249 ? 7.079 11.337 -12.946 1.00 96.31 249 GLU A C 1
ATOM 1876 O O . GLU A 1 249 ? 6.479 11.442 -14.009 1.00 96.31 249 GLU A O 1
ATOM 1881 N N . ALA A 1 250 ? 7.070 12.318 -12.042 1.00 95.19 250 ALA A N 1
ATOM 1882 C CA . ALA A 1 250 ? 6.361 13.575 -12.267 1.00 95.19 250 ALA A CA 1
ATOM 1883 C C . ALA A 1 250 ? 6.933 14.372 -13.454 1.00 95.19 250 ALA A C 1
ATOM 1885 O O . ALA A 1 250 ? 6.193 15.106 -14.107 1.00 95.19 250 ALA A O 1
ATOM 1886 N N . ARG A 1 251 ? 8.238 14.236 -13.728 1.00 94.75 251 ARG A N 1
ATOM 1887 C CA . ARG A 1 251 ? 8.923 14.924 -14.828 1.00 94.75 251 ARG A CA 1
ATOM 1888 C C . ARG A 1 251 ? 8.768 14.205 -16.165 1.00 94.75 251 ARG A C 1
ATOM 1890 O O . ARG A 1 251 ? 8.460 14.851 -17.160 1.00 94.75 251 ARG A O 1
ATOM 1897 N N . GLU A 1 252 ? 8.994 12.895 -16.190 1.00 95.38 252 GLU A N 1
ATOM 1898 C CA . GLU A 1 252 ? 9.056 12.118 -17.439 1.00 95.38 252 GLU A CA 1
ATOM 1899 C C . GLU A 1 252 ? 7.767 11.336 -17.742 1.00 95.38 252 GLU A C 1
ATOM 1901 O O . GLU A 1 252 ? 7.616 10.737 -18.810 1.00 95.38 252 GLU A O 1
ATOM 1906 N N . GLY A 1 253 ? 6.845 11.285 -16.782 1.00 95.44 253 GLY A N 1
ATOM 1907 C CA . GLY A 1 253 ? 5.714 10.370 -16.790 1.00 95.44 253 GLY A CA 1
ATOM 1908 C C . GLY A 1 253 ? 6.127 8.907 -16.601 1.00 95.44 253 GLY A C 1
ATOM 1909 O O . GLY A 1 253 ? 7.291 8.512 -16.727 1.00 95.44 253 GLY A O 1
ATOM 1910 N N . LEU A 1 254 ? 5.132 8.058 -16.348 1.00 95.31 254 LEU A N 1
ATOM 1911 C CA . LEU A 1 254 ? 5.326 6.610 -16.259 1.00 95.31 254 LEU A CA 1
ATOM 1912 C C . LEU A 1 254 ? 5.991 5.991 -17.513 1.00 95.31 254 LEU A C 1
ATOM 1914 O O . LEU A 1 254 ? 6.856 5.130 -17.337 1.00 95.31 254 LEU A O 1
ATOM 1918 N N . PRO A 1 255 ? 5.695 6.426 -18.761 1.00 96.38 255 PRO A N 1
ATOM 1919 C CA . PRO A 1 255 ? 6.413 5.946 -19.946 1.00 96.38 255 PRO A CA 1
ATOM 1920 C C . PRO A 1 255 ? 7.913 6.259 -19.917 1.00 96.38 255 PRO A C 1
ATOM 1922 O O . PRO A 1 255 ? 8.723 5.420 -20.315 1.00 96.38 255 PRO A O 1
ATOM 1925 N N . GLY A 1 256 ? 8.298 7.433 -19.407 1.00 96.81 256 GLY A N 1
ATOM 1926 C CA . GLY A 1 256 ? 9.697 7.814 -19.245 1.00 96.81 256 GLY A CA 1
ATOM 1927 C C . GLY A 1 256 ? 10.427 6.931 -18.238 1.00 96.81 256 GLY A C 1
ATOM 1928 O O . GLY A 1 256 ? 11.518 6.440 -18.529 1.00 96.81 256 GLY A O 1
ATOM 1929 N N . VAL A 1 257 ? 9.786 6.621 -17.105 1.00 97.25 257 VAL A N 1
ATOM 1930 C CA . VAL A 1 257 ? 10.315 5.659 -16.121 1.00 97.25 257 VAL A CA 1
ATOM 1931 C C . VAL A 1 257 ? 10.500 4.277 -16.749 1.00 97.25 257 VAL A C 1
ATOM 1933 O O . VAL A 1 257 ? 11.560 3.668 -16.607 1.00 97.25 257 VAL A O 1
ATOM 1936 N N . VAL A 1 258 ? 9.499 3.786 -17.487 1.00 97.31 258 VAL A N 1
ATOM 1937 C CA . VAL A 1 258 ? 9.573 2.483 -18.167 1.00 97.31 258 VAL A CA 1
ATOM 1938 C C . VAL A 1 258 ? 10.710 2.446 -19.188 1.00 97.31 258 VAL A C 1
ATOM 1940 O O . VAL A 1 258 ? 11.479 1.482 -19.217 1.00 97.31 258 VAL A O 1
ATOM 1943 N N . SER A 1 259 ? 10.835 3.489 -20.012 1.00 96.94 259 SER A N 1
ATOM 1944 C CA . SER A 1 259 ? 11.924 3.609 -20.984 1.00 96.94 259 SER A CA 1
ATOM 1945 C C . SER A 1 259 ? 13.282 3.627 -20.286 1.00 96.94 259 SER A C 1
ATOM 1947 O O . SER A 1 259 ? 14.187 2.895 -20.686 1.00 96.94 259 SER A O 1
ATOM 1949 N N . TRP A 1 260 ? 13.409 4.385 -19.194 1.00 96.75 260 TRP A N 1
ATOM 1950 C CA . TRP A 1 260 ? 14.636 4.442 -18.412 1.00 96.75 260 TRP A CA 1
ATOM 1951 C C . TRP A 1 260 ? 15.014 3.076 -17.847 1.00 96.75 260 TRP A C 1
ATOM 1953 O O . TRP A 1 260 ? 16.169 2.691 -17.977 1.00 96.75 260 TRP A O 1
ATOM 1963 N N . VAL A 1 261 ? 14.075 2.300 -17.293 1.00 96.81 261 VAL A N 1
ATOM 1964 C CA . VAL A 1 261 ? 14.362 0.945 -16.783 1.00 96.81 261 VAL A CA 1
ATOM 1965 C C . VAL A 1 261 ? 14.840 0.007 -17.898 1.00 96.81 261 VAL A C 1
ATOM 1967 O O . VAL A 1 261 ? 15.845 -0.683 -17.727 1.00 96.81 261 VAL A O 1
ATOM 1970 N N . ARG A 1 262 ? 14.157 -0.004 -19.047 1.00 95.81 262 ARG A N 1
ATOM 1971 C CA . ARG A 1 262 ? 14.467 -0.926 -20.155 1.00 95.81 262 ARG A CA 1
ATOM 1972 C C . ARG A 1 262 ? 15.756 -0.577 -20.888 1.00 95.81 262 ARG A C 1
ATOM 1974 O O . ARG A 1 262 ? 16.534 -1.457 -21.251 1.00 95.81 262 ARG A O 1
ATOM 1981 N N . ASN A 1 263 ? 15.969 0.712 -21.129 1.00 95.44 263 ASN A N 1
ATOM 1982 C CA . ASN A 1 263 ? 16.977 1.180 -22.075 1.00 95.44 263 ASN A CA 1
ATOM 1983 C C . ASN A 1 263 ? 18.197 1.798 -21.393 1.00 95.44 263 ASN A C 1
ATOM 1985 O O . ASN A 1 263 ? 19.282 1.753 -21.978 1.00 95.44 263 ASN A O 1
ATOM 1989 N N . GLY A 1 264 ? 18.028 2.329 -20.180 1.00 93.06 264 GLY A N 1
ATOM 1990 C CA . GLY A 1 264 ? 19.067 3.034 -19.439 1.00 93.06 264 GLY A CA 1
ATOM 1991 C C . GLY A 1 264 ? 20.255 2.159 -19.053 1.00 93.06 264 GLY A C 1
ATOM 1992 O O . GLY A 1 264 ? 20.216 0.926 -19.121 1.00 93.06 264 GLY A O 1
ATOM 1993 N N . THR A 1 265 ? 21.320 2.830 -18.634 1.00 92.88 265 THR A N 1
ATOM 1994 C CA . THR A 1 265 ? 22.592 2.217 -18.215 1.00 92.88 265 THR A CA 1
ATOM 1995 C C . THR A 1 265 ? 22.993 2.630 -16.803 1.00 92.88 265 THR A C 1
ATOM 1997 O O . THR A 1 265 ? 23.873 2.019 -16.205 1.00 92.88 265 THR A O 1
ATOM 2000 N N . GLU A 1 266 ? 22.340 3.649 -16.252 1.00 93.38 266 GLU A N 1
ATOM 2001 C CA . GLU A 1 266 ? 22.620 4.205 -14.937 1.00 93.38 266 GLU A CA 1
ATOM 2002 C C . GLU A 1 266 ? 22.140 3.264 -13.829 1.00 93.38 266 GLU A C 1
ATOM 2004 O O . GLU A 1 266 ? 21.124 2.575 -13.966 1.00 93.38 266 GLU A O 1
ATOM 2009 N N . VAL A 1 267 ? 22.857 3.256 -12.708 1.00 92.75 267 VAL A N 1
ATOM 2010 C CA . VAL A 1 267 ? 22.508 2.444 -11.530 1.00 92.75 267 VAL A CA 1
ATOM 2011 C C . VAL A 1 267 ? 21.642 3.200 -10.520 1.00 92.75 267 VAL A C 1
ATOM 2013 O O . VAL A 1 267 ? 20.915 2.559 -9.767 1.00 92.75 267 VAL A O 1
ATOM 2016 N N . LEU A 1 268 ? 21.700 4.538 -10.548 1.00 93.50 268 LEU A N 1
ATOM 2017 C CA . LEU A 1 268 ? 20.938 5.456 -9.698 1.00 93.50 268 LEU A CA 1
ATOM 2018 C C . LEU A 1 268 ? 19.851 6.156 -10.514 1.00 93.50 268 LEU A C 1
ATOM 2020 O O . LEU A 1 268 ? 20.063 6.444 -11.696 1.00 93.50 268 LEU A O 1
ATOM 2024 N N . LEU A 1 269 ? 18.736 6.513 -9.875 1.00 90.50 269 LEU A N 1
ATOM 2025 C CA . LEU A 1 269 ? 17.745 7.401 -10.489 1.00 90.50 269 LEU A CA 1
ATOM 2026 C C . LEU A 1 269 ? 18.373 8.742 -10.906 1.00 90.50 269 LEU A C 1
ATOM 2028 O O . LEU A 1 269 ? 19.248 9.257 -10.202 1.00 90.50 269 LEU A O 1
ATOM 2032 N N . PRO A 1 270 ? 17.916 9.351 -12.017 1.00 86.06 270 PRO A N 1
ATOM 2033 C CA . PRO A 1 270 ? 18.394 10.664 -12.425 1.00 86.06 270 PRO A CA 1
ATOM 2034 C C . PRO A 1 270 ? 18.190 11.684 -11.305 1.00 86.06 270 PRO A C 1
ATOM 2036 O O . PRO A 1 270 ? 17.067 11.862 -10.828 1.00 86.06 270 PRO A O 1
ATOM 2039 N N . ALA A 1 271 ? 19.275 12.355 -10.909 1.00 71.94 271 ALA A N 1
ATOM 2040 C CA . ALA A 1 271 ? 19.261 13.300 -9.800 1.00 71.94 271 ALA A CA 1
ATOM 2041 C C . ALA A 1 271 ? 18.140 14.338 -9.952 1.00 71.94 271 ALA A C 1
ATOM 2043 O O . ALA A 1 271 ? 17.846 14.835 -11.051 1.00 71.94 271 ALA A O 1
ATOM 2044 N N . SER A 1 272 ? 17.522 14.684 -8.824 1.00 61.12 272 SER A N 1
ATOM 2045 C CA . SER A 1 272 ? 16.610 15.816 -8.782 1.00 61.12 272 SER A CA 1
ATOM 2046 C C . SER A 1 272 ? 17.380 17.093 -9.113 1.00 61.12 272 SER A C 1
ATOM 2048 O O . SER A 1 272 ? 18.474 17.324 -8.601 1.00 61.12 272 SER A O 1
ATOM 2050 N N . ARG A 1 273 ? 16.822 17.937 -9.988 1.00 51.44 273 ARG A N 1
ATOM 2051 C CA . ARG A 1 273 ? 17.375 19.280 -10.250 1.00 51.44 273 ARG A CA 1
ATOM 2052 C C . ARG A 1 273 ? 17.024 20.272 -9.140 1.00 51.44 273 ARG A C 1
ATOM 2054 O O . ARG A 1 273 ? 17.502 21.402 -9.164 1.00 51.44 273 ARG A O 1
ATOM 2061 N N . ILE A 1 274 ? 16.194 19.865 -8.185 1.00 44.66 274 ILE A N 1
ATOM 2062 C CA . ILE A 1 274 ? 15.978 20.598 -6.947 1.00 44.66 274 ILE A CA 1
ATOM 2063 C C . ILE A 1 274 ? 17.006 20.040 -5.973 1.00 44.66 274 ILE A C 1
ATOM 2065 O O . ILE A 1 274 ? 16.982 18.851 -5.667 1.00 44.66 274 ILE A O 1
ATOM 2069 N N . ALA A 1 275 ? 17.948 20.880 -5.546 1.00 35.44 275 ALA A N 1
ATOM 2070 C CA . ALA A 1 275 ? 18.934 20.498 -4.549 1.00 35.44 275 ALA A CA 1
ATOM 2071 C C . ALA A 1 275 ? 18.207 19.883 -3.346 1.00 35.44 275 ALA A C 1
ATOM 2073 O O . ALA A 1 275 ? 17.457 20.572 -2.651 1.00 35.44 275 ALA A O 1
ATOM 2074 N N . SER A 1 276 ? 18.409 18.587 -3.102 1.00 41.28 276 SER A N 1
ATOM 2075 C CA . SER A 1 276 ? 18.085 18.033 -1.796 1.00 41.28 276 SER A CA 1
ATOM 2076 C C . SER A 1 276 ? 18.915 18.813 -0.777 1.00 41.28 276 SER A C 1
ATOM 2078 O O . SER A 1 276 ? 20.121 18.972 -0.994 1.00 41.28 276 SER A O 1
ATOM 2080 N N . PRO A 1 277 ? 18.327 19.331 0.315 1.00 40.97 277 PRO A N 1
ATOM 2081 C CA . PRO A 1 277 ? 19.140 19.805 1.417 1.00 40.97 277 PRO A CA 1
ATOM 2082 C C . PRO A 1 277 ? 19.983 18.613 1.855 1.00 40.97 277 PRO A C 1
ATOM 2084 O O . PRO A 1 277 ? 19.443 17.555 2.179 1.00 40.97 277 PRO A O 1
ATOM 2087 N N . THR A 1 278 ? 21.302 18.762 1.768 1.00 35.53 278 THR A N 1
ATOM 2088 C CA . THR A 1 278 ? 22.267 17.757 2.194 1.00 35.53 278 THR A CA 1
ATOM 2089 C C . THR A 1 278 ? 21.858 17.283 3.580 1.00 35.53 278 THR A C 1
ATOM 2091 O O . THR A 1 278 ? 21.859 18.071 4.527 1.00 35.53 278 THR A O 1
ATOM 2094 N N . ALA A 1 279 ? 21.440 16.021 3.691 1.00 40.84 279 ALA A N 1
ATOM 2095 C CA . ALA A 1 279 ? 21.146 15.426 4.978 1.00 40.84 279 ALA A CA 1
ATOM 2096 C C . ALA A 1 279 ? 22.453 15.438 5.774 1.00 40.84 279 ALA A C 1
ATOM 2098 O O . ALA A 1 279 ? 23.394 14.707 5.462 1.00 40.84 279 ALA A O 1
ATOM 2099 N N . ALA A 1 280 ? 22.537 16.329 6.761 1.00 36.66 280 ALA A N 1
ATOM 2100 C CA . ALA A 1 280 ? 23.567 16.236 7.776 1.00 36.66 280 ALA A CA 1
ATOM 2101 C C . ALA A 1 280 ? 23.444 14.850 8.435 1.00 36.66 280 ALA A C 1
ATOM 2103 O O . ALA A 1 280 ? 22.317 14.371 8.601 1.00 36.66 280 ALA A O 1
ATOM 2104 N N . PRO A 1 281 ? 24.563 14.195 8.786 1.00 34.66 281 PRO A N 1
ATOM 2105 C CA . PRO A 1 281 ? 24.518 12.910 9.471 1.00 34.66 281 PRO A CA 1
ATOM 2106 C C . PRO A 1 281 ? 23.612 13.034 10.698 1.00 34.66 281 PRO A C 1
ATOM 2108 O O . PRO A 1 281 ? 23.816 13.927 11.526 1.00 34.66 281 PRO A O 1
ATOM 2111 N N . GLU A 1 282 ? 22.584 12.183 10.785 1.00 36.91 282 GLU A N 1
ATOM 2112 C CA . GLU A 1 282 ? 21.718 12.158 11.960 1.00 36.91 282 GLU A CA 1
ATOM 2113 C C . GLU A 1 282 ? 22.589 11.857 13.187 1.00 36.91 282 GLU A C 1
ATOM 2115 O O . GLU A 1 282 ? 23.258 10.818 13.223 1.00 36.91 282 GLU A O 1
ATOM 2120 N N . PRO A 1 283 ? 22.614 12.738 14.204 1.00 36.53 283 PRO A N 1
ATOM 2121 C CA . PRO A 1 283 ? 23.208 12.377 15.474 1.00 36.53 283 PRO A CA 1
ATOM 2122 C C . PRO A 1 283 ? 22.403 11.217 16.055 1.00 36.53 283 PRO A C 1
ATOM 2124 O O . PRO A 1 283 ? 21.171 11.213 15.988 1.00 36.53 283 PRO A O 1
ATOM 2127 N N . VAL A 1 284 ? 23.117 10.246 16.630 1.00 34.00 284 VAL A N 1
ATOM 2128 C CA . VAL A 1 284 ? 22.557 9.109 17.368 1.00 34.00 284 VAL A CA 1
ATOM 2129 C C . VAL A 1 284 ? 21.385 9.599 18.211 1.00 34.00 284 VAL A C 1
ATOM 2131 O O . VAL A 1 284 ? 21.544 10.427 19.111 1.00 34.00 284 VAL A O 1
ATOM 2134 N N . ARG A 1 285 ? 20.185 9.132 17.860 1.00 37.69 285 ARG A N 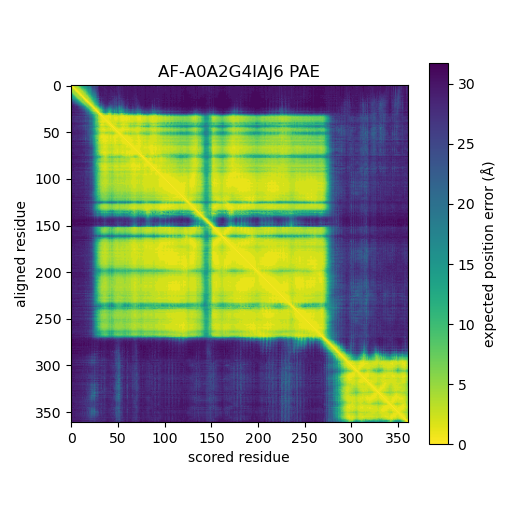1
ATOM 2135 C CA . ARG A 1 285 ? 18.941 9.549 18.494 1.00 37.69 285 ARG A CA 1
ATOM 2136 C C . ARG A 1 285 ? 18.855 8.870 19.854 1.00 37.69 285 ARG A C 1
ATOM 2138 O O . ARG A 1 285 ? 18.245 7.817 20.011 1.00 37.69 285 ARG A O 1
ATOM 2145 N N . GLU A 1 286 ? 19.500 9.483 20.836 1.00 35.78 286 GLU A N 1
ATOM 2146 C CA . GLU A 1 286 ? 19.185 9.272 22.241 1.00 35.78 286 GLU A CA 1
ATOM 2147 C C . GLU A 1 286 ? 17.668 9.462 22.388 1.00 35.78 286 GLU A C 1
ATOM 2149 O O . GLU A 1 286 ? 17.118 10.443 21.872 1.00 35.78 286 GLU A O 1
ATOM 2154 N N . LEU A 1 287 ? 16.982 8.483 22.990 1.00 33.38 287 LEU A N 1
ATOM 2155 C CA . LEU A 1 287 ? 15.540 8.513 23.239 1.00 33.38 287 LEU A CA 1
ATOM 2156 C C . LEU A 1 287 ? 15.219 9.730 24.108 1.00 33.38 287 LEU A C 1
ATOM 2158 O O . LEU A 1 287 ? 15.167 9.649 25.334 1.00 33.38 287 LEU A O 1
ATOM 2162 N N . ARG A 1 288 ? 15.028 10.887 23.470 1.00 34.75 288 ARG A N 1
ATOM 2163 C CA . ARG A 1 288 ? 14.575 12.075 24.170 1.00 34.75 288 ARG A CA 1
ATOM 2164 C C . ARG A 1 288 ? 13.138 11.816 24.613 1.00 34.75 288 ARG A C 1
ATOM 2166 O O . ARG A 1 288 ? 12.339 11.332 23.803 1.00 34.75 288 ARG A O 1
ATOM 2173 N N . PRO A 1 289 ? 12.799 12.137 25.871 1.00 39.53 289 PRO A N 1
ATOM 2174 C CA . PRO A 1 289 ? 11.419 12.115 26.322 1.00 39.53 289 PRO A CA 1
ATOM 2175 C C . PRO A 1 289 ? 10.554 12.946 25.362 1.00 39.53 289 PRO A C 1
ATOM 2177 O O . PRO A 1 289 ? 11.072 13.877 24.727 1.00 39.53 289 PRO A O 1
ATOM 2180 N N . PRO A 1 290 ? 9.257 12.609 25.217 1.00 44.25 290 PRO A N 1
ATOM 2181 C CA . PRO A 1 290 ? 8.358 13.368 24.360 1.00 44.25 290 PRO A CA 1
ATOM 2182 C C . PRO A 1 290 ? 8.494 14.860 24.690 1.00 44.25 290 PRO A C 1
ATOM 2184 O O . PRO A 1 290 ? 8.598 15.206 25.873 1.00 44.25 290 PRO A O 1
ATOM 2187 N N . PRO A 1 291 ? 8.554 15.739 23.672 1.00 49.75 291 PRO A N 1
ATOM 2188 C CA . PRO A 1 291 ? 8.693 17.161 23.920 1.00 49.75 291 PRO A CA 1
ATOM 2189 C C . PRO A 1 291 ? 7.572 17.613 24.864 1.00 49.75 291 PRO A C 1
ATOM 2191 O O . PRO A 1 291 ? 6.444 17.118 24.750 1.00 49.75 291 PRO A O 1
ATOM 2194 N N . PRO A 1 292 ? 7.871 18.518 25.812 1.00 55.88 292 PRO A N 1
ATOM 2195 C CA . PRO A 1 292 ? 6.851 19.045 26.700 1.00 55.88 292 PRO A CA 1
ATOM 2196 C C . PRO A 1 292 ? 5.693 19.626 25.872 1.00 55.88 292 PRO A C 1
ATOM 2198 O O . PRO A 1 292 ? 5.928 20.117 24.761 1.00 55.88 292 PRO A O 1
ATOM 2201 N N . PRO A 1 293 ? 4.449 19.565 26.384 1.00 61.28 293 PRO A N 1
ATOM 2202 C CA . PRO A 1 293 ? 3.290 20.137 25.713 1.00 61.28 293 PRO A CA 1
ATOM 2203 C C . PRO A 1 293 ? 3.587 21.560 25.246 1.00 61.28 293 PRO A C 1
ATOM 2205 O O . PRO A 1 293 ? 4.137 22.360 26.004 1.00 61.28 293 PRO A O 1
ATOM 2208 N N . ALA A 1 294 ? 3.233 21.874 24.002 1.00 68.44 294 ALA A N 1
ATOM 2209 C CA . ALA A 1 294 ? 3.469 23.201 23.461 1.00 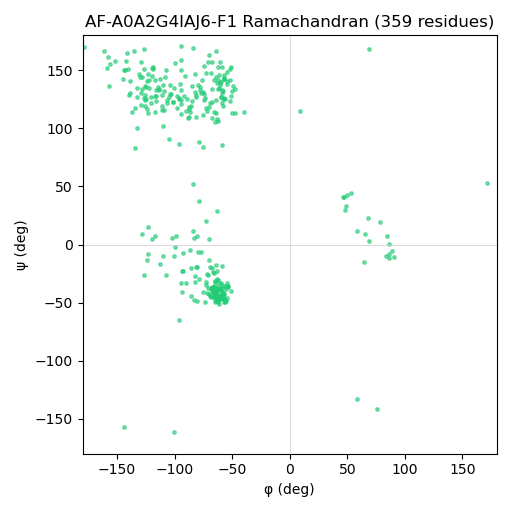68.44 294 ALA A CA 1
ATOM 2210 C C . ALA A 1 294 ? 2.735 24.255 24.310 1.00 68.44 294 ALA A C 1
ATOM 2212 O O . ALA A 1 294 ? 1.534 24.154 24.562 1.00 68.44 294 ALA A O 1
ATOM 2213 N N . THR A 1 295 ? 3.463 25.275 24.762 1.00 78.31 295 THR A N 1
ATOM 2214 C CA . THR A 1 295 ? 2.919 26.377 25.574 1.00 78.31 295 THR A CA 1
ATOM 2215 C C . THR A 1 295 ? 2.220 27.440 24.727 1.00 78.31 295 THR A C 1
ATOM 2217 O O . THR A 1 295 ? 1.391 28.189 25.233 1.00 78.31 295 THR A O 1
ATOM 2220 N N . LYS A 1 296 ? 2.508 27.488 23.422 1.00 87.06 296 LYS A N 1
ATOM 2221 C CA . LYS A 1 296 ? 1.872 28.381 22.444 1.00 87.06 296 LYS A CA 1
ATOM 2222 C C . LYS A 1 296 ? 1.642 27.663 21.118 1.00 87.06 296 LYS A C 1
ATOM 2224 O O . LYS A 1 296 ? 2.208 26.597 20.886 1.00 87.06 296 LYS A O 1
ATOM 2229 N N . LEU A 1 297 ? 0.802 28.233 20.257 1.00 89.19 297 LEU A N 1
ATOM 2230 C CA . LEU A 1 297 ? 0.631 27.745 18.889 1.00 89.19 297 LEU A CA 1
ATOM 2231 C C . LEU A 1 297 ? 1.724 28.300 17.983 1.00 89.19 297 LEU A C 1
ATOM 2233 O O . LEU A 1 297 ? 1.982 29.499 17.959 1.00 89.19 297 LEU A O 1
ATOM 2237 N N . GLU A 1 298 ? 2.343 27.405 17.229 1.00 90.19 298 GLU A N 1
ATOM 2238 C CA . GLU A 1 298 ? 3.450 27.678 16.327 1.00 90.19 298 GLU A CA 1
ATOM 2239 C C . GLU A 1 298 ? 3.119 27.085 14.957 1.00 90.19 298 GLU A C 1
ATOM 2241 O O . GLU A 1 298 ? 2.913 25.874 14.825 1.00 90.19 298 GLU A O 1
ATOM 2246 N N . LEU A 1 299 ? 3.071 27.935 13.927 1.00 86.50 299 LEU A N 1
ATOM 2247 C CA . LEU A 1 299 ? 2.976 27.481 12.543 1.00 86.50 299 LEU A CA 1
ATOM 2248 C C . LEU A 1 299 ? 4.349 26.962 12.107 1.00 86.50 299 LEU A C 1
ATOM 2250 O O . LEU A 1 299 ? 5.292 27.736 11.962 1.00 86.50 299 LEU A O 1
ATOM 2254 N N . ARG A 1 300 ? 4.451 25.650 11.888 1.00 81.69 300 ARG A N 1
ATOM 2255 C CA . ARG A 1 300 ? 5.703 24.963 11.539 1.00 81.69 300 ARG A CA 1
ATOM 2256 C C . ARG A 1 300 ? 5.902 24.789 10.047 1.00 81.69 300 ARG A C 1
ATOM 2258 O O . ARG A 1 300 ? 7.033 24.805 9.575 1.00 81.69 300 ARG A O 1
ATOM 2265 N N . SER A 1 301 ? 4.820 24.603 9.303 1.00 78.25 301 SER A N 1
ATOM 2266 C CA . SER A 1 301 ? 4.874 24.573 7.845 1.00 78.25 301 SER A CA 1
ATOM 2267 C C . SER A 1 301 ? 3.527 24.927 7.235 1.00 78.25 301 SER A C 1
ATOM 2269 O O . SER A 1 301 ? 2.475 24.771 7.857 1.00 78.25 301 SER A O 1
ATOM 2271 N N . LEU A 1 302 ? 3.574 25.419 6.000 1.00 81.25 302 LEU A N 1
ATOM 2272 C CA . LEU A 1 302 ? 2.404 25.727 5.196 1.00 81.25 302 LEU A CA 1
ATOM 2273 C C . LEU A 1 302 ? 2.630 25.167 3.791 1.00 81.25 302 LEU A C 1
ATOM 2275 O O . LEU A 1 302 ? 3.562 25.563 3.099 1.00 81.25 302 LEU A O 1
ATOM 2279 N N . LEU A 1 303 ? 1.786 24.225 3.379 1.00 73.81 303 LEU A N 1
ATOM 2280 C CA . LEU A 1 303 ? 1.800 23.629 2.050 1.00 73.81 303 LEU A CA 1
ATOM 2281 C C . LEU A 1 303 ? 0.560 24.085 1.288 1.00 73.81 303 LEU A C 1
ATOM 2283 O O . LEU A 1 303 ? -0.570 23.775 1.670 1.00 73.81 303 LEU A O 1
ATOM 2287 N N . ARG A 1 304 ? 0.770 24.773 0.167 1.00 73.75 304 ARG A N 1
ATOM 2288 C CA . ARG A 1 304 ? -0.298 25.166 -0.753 1.00 73.75 304 ARG A CA 1
ATOM 2289 C C . ARG A 1 304 ? -0.124 24.441 -2.076 1.00 73.75 304 ARG A C 1
ATOM 2291 O O . ARG A 1 304 ? 0.962 24.374 -2.636 1.00 73.75 304 ARG A O 1
ATOM 2298 N N . THR A 1 305 ? -1.220 23.890 -2.566 1.00 72.56 305 THR A N 1
ATOM 2299 C CA . THR A 1 305 ? -1.340 23.312 -3.906 1.00 72.56 305 THR A CA 1
ATOM 2300 C C . THR A 1 305 ? -2.542 23.951 -4.591 1.00 72.56 305 THR A C 1
ATOM 2302 O O . THR A 1 305 ? -3.373 24.564 -3.921 1.00 72.56 305 THR A O 1
ATOM 2305 N N . SER A 1 306 ? -2.700 23.755 -5.900 1.00 56.34 306 SER A N 1
ATOM 2306 C CA . SER A 1 306 ? -3.869 24.257 -6.639 1.00 56.34 306 SER A CA 1
ATOM 2307 C C . SER A 1 306 ? -5.216 23.733 -6.117 1.00 56.34 306 SER A C 1
ATOM 2309 O O . SER A 1 306 ? -6.244 24.336 -6.401 1.00 56.34 306 SER A O 1
ATOM 2311 N N . LYS A 1 307 ? -5.224 22.630 -5.351 1.00 66.25 307 LYS A N 1
ATOM 2312 C CA . LYS A 1 307 ? -6.447 21.974 -4.854 1.00 66.25 307 LYS A CA 1
ATOM 2313 C C . LYS A 1 307 ? -6.648 22.049 -3.339 1.00 66.25 307 LYS A C 1
ATOM 2315 O O . LYS A 1 307 ? -7.745 21.767 -2.876 1.00 66.25 307 LYS A O 1
ATOM 2320 N N . ARG A 1 308 ? -5.612 22.365 -2.555 1.00 80.56 308 ARG A N 1
ATOM 2321 C CA . ARG A 1 308 ? -5.694 22.373 -1.083 1.00 80.56 308 ARG A CA 1
ATOM 2322 C C . ARG A 1 308 ? -4.614 23.218 -0.424 1.00 80.56 308 ARG A C 1
ATOM 2324 O O . ARG A 1 308 ? -3.489 23.291 -0.928 1.00 80.56 308 ARG A O 1
ATOM 2331 N N . THR A 1 309 ? -4.955 23.739 0.751 1.00 83.19 309 THR A N 1
ATOM 2332 C CA . THR A 1 309 ? -4.034 24.390 1.684 1.00 83.19 309 THR A CA 1
ATOM 2333 C C . THR A 1 309 ? -3.969 23.589 2.975 1.00 83.19 309 THR A C 1
ATOM 2335 O O . THR A 1 309 ? -5.005 23.275 3.561 1.00 83.19 309 THR A O 1
ATOM 2338 N N . VAL A 1 310 ? -2.750 23.264 3.397 1.00 86.12 310 VAL A N 1
ATOM 2339 C CA . VAL A 1 310 ? -2.462 22.474 4.591 1.00 86.12 310 VAL A CA 1
ATOM 2340 C C . VAL A 1 310 ? -1.483 23.240 5.469 1.00 86.12 310 VAL A C 1
ATOM 2342 O O . VAL A 1 310 ? -0.402 23.590 5.004 1.00 86.12 310 VAL A O 1
ATOM 2345 N N . ALA A 1 311 ? -1.822 23.446 6.735 1.00 88.50 311 ALA A N 1
ATOM 2346 C CA . ALA A 1 311 ? -0.929 24.009 7.740 1.00 88.50 311 ALA A CA 1
ATOM 2347 C C . ALA A 1 311 ? -0.497 22.927 8.736 1.00 88.50 311 ALA A C 1
ATOM 2349 O O . ALA A 1 311 ? -1.293 22.059 9.083 1.00 88.50 311 ALA A O 1
ATOM 2350 N N . VAL A 1 312 ? 0.742 22.980 9.219 1.00 87.38 312 VAL A N 1
ATOM 2351 C CA . VAL A 1 312 ? 1.192 22.171 10.358 1.00 87.38 312 VAL A CA 1
ATOM 2352 C C . VAL A 1 312 ? 1.394 23.095 11.545 1.00 87.38 312 VAL A C 1
ATOM 2354 O O . VAL A 1 312 ? 2.259 23.968 11.503 1.00 87.38 312 VAL A O 1
ATOM 2357 N N . ILE A 1 313 ? 0.604 22.909 12.599 1.00 88.38 313 ILE A N 1
ATOM 2358 C CA . ILE A 1 313 ? 0.605 23.758 13.792 1.00 88.38 313 ILE A CA 1
ATOM 2359 C C . ILE A 1 313 ? 0.947 22.879 14.990 1.00 88.38 313 ILE A C 1
ATOM 2361 O O . ILE A 1 313 ? 0.294 21.867 15.210 1.00 88.38 313 ILE A O 1
ATOM 2365 N N . ASN A 1 314 ? 2.015 23.206 15.724 1.00 83.44 314 ASN A N 1
ATOM 2366 C CA . ASN A 1 314 ? 2.581 22.372 16.802 1.00 83.44 314 ASN A CA 1
ATOM 2367 C C . ASN A 1 314 ? 2.779 20.884 16.433 1.00 83.44 314 ASN A C 1
ATOM 2369 O O . ASN A 1 314 ? 2.729 20.016 17.298 1.00 83.44 314 ASN A O 1
ATOM 2373 N N . GLY A 1 315 ? 3.020 20.585 15.152 1.00 75.94 315 GLY A N 1
ATOM 2374 C CA . GLY A 1 315 ? 3.196 19.218 14.644 1.00 75.94 315 GLY A CA 1
ATOM 2375 C C . GLY A 1 315 ? 1.911 18.536 14.163 1.00 75.94 315 GLY A C 1
ATOM 2376 O O . GLY A 1 315 ? 2.007 17.522 13.480 1.00 75.94 315 GLY A O 1
ATOM 2377 N N . GLU A 1 316 ? 0.741 19.118 14.428 1.00 79.62 316 GLU A N 1
ATOM 2378 C CA . GLU A 1 316 ? -0.553 18.610 13.967 1.00 79.62 316 GLU A CA 1
ATOM 2379 C C . GLU A 1 316 ? -0.948 19.212 12.621 1.00 79.62 316 GLU A C 1
ATOM 2381 O O . GLU A 1 316 ? -0.666 20.378 12.330 1.00 79.62 316 GLU A O 1
ATOM 2386 N N . ARG A 1 317 ? -1.607 18.414 11.781 1.00 86.56 317 ARG A N 1
ATOM 2387 C CA . ARG A 1 317 ? -1.943 18.782 10.403 1.00 86.56 317 ARG A CA 1
ATOM 2388 C C . ARG A 1 317 ? -3.371 19.322 10.300 1.00 86.56 317 ARG A C 1
ATOM 2390 O O . ARG A 1 317 ? -4.323 18.621 10.613 1.00 86.56 317 ARG A O 1
ATOM 2397 N N . PHE A 1 318 ? -3.502 20.516 9.735 1.00 90.00 318 PHE A N 1
ATOM 2398 C CA . PHE A 1 318 ? -4.759 21.210 9.476 1.00 90.00 318 PHE A CA 1
ATOM 2399 C C . PHE A 1 318 ? -4.988 21.394 7.982 1.00 90.00 318 PHE A C 1
ATOM 2401 O O . PHE A 1 318 ? -4.108 21.874 7.273 1.00 90.00 318 PHE A O 1
ATOM 2408 N N . GLU A 1 319 ? -6.190 21.088 7.509 1.00 90.06 319 GLU A N 1
ATOM 2409 C CA . GLU A 1 319 ? -6.693 21.550 6.211 1.00 90.06 319 GLU A CA 1
ATOM 2410 C C . GLU A 1 319 ? -7.615 22.760 6.404 1.00 90.06 319 GLU A C 1
ATOM 2412 O O . GLU A 1 319 ? -8.145 22.983 7.495 1.00 90.06 319 GLU A O 1
ATOM 2417 N N . LEU A 1 320 ? -7.774 23.592 5.374 1.00 89.12 320 LEU A N 1
ATOM 2418 C CA . LEU A 1 320 ? -8.623 24.780 5.474 1.00 89.12 320 LEU A CA 1
ATOM 2419 C C . LEU A 1 320 ? -10.055 24.389 5.885 1.00 89.12 320 LEU A C 1
ATOM 2421 O O . LEU A 1 320 ? -10.671 23.533 5.257 1.00 89.12 320 LEU A O 1
ATOM 2425 N N . GLY A 1 321 ? -10.566 25.007 6.947 1.00 86.38 321 GLY A N 1
ATOM 2426 C CA . GLY A 1 321 ? -11.869 24.714 7.542 1.00 86.38 321 GLY A CA 1
ATOM 2427 C C . GLY A 1 321 ? -11.874 23.587 8.580 1.00 86.38 321 GLY A C 1
ATOM 2428 O O . GLY A 1 321 ? -12.877 23.460 9.285 1.00 86.38 321 GLY A O 1
ATOM 2429 N N . SER A 1 322 ? -10.789 22.812 8.707 1.00 86.88 322 SER A N 1
ATOM 2430 C CA . SER A 1 322 ? -10.680 21.719 9.685 1.00 86.88 322 SER A CA 1
ATOM 2431 C C . SER A 1 322 ? -10.475 22.221 11.111 1.00 86.88 322 SER A C 1
ATOM 2433 O O . SER A 1 322 ? -9.921 23.302 11.338 1.00 86.88 322 SER A O 1
ATOM 2435 N N . GLU A 1 323 ? -10.910 21.400 12.063 1.00 91.94 323 GLU A N 1
ATOM 2436 C CA . GLU A 1 323 ? -10.886 21.677 13.491 1.00 91.94 323 GLU A CA 1
ATOM 2437 C C . GLU A 1 323 ? -10.319 20.473 14.256 1.00 91.94 323 GLU A C 1
ATOM 2439 O O . GLU A 1 323 ? -10.673 19.329 13.973 1.00 91.94 323 GLU A O 1
ATOM 2444 N N . LEU A 1 324 ? -9.420 20.729 15.209 1.00 84.31 324 LEU A N 1
ATOM 2445 C CA . LEU A 1 324 ? -8.723 19.719 16.007 1.00 84.31 324 LEU A CA 1
ATOM 2446 C C . LEU A 1 324 ? -8.631 20.164 17.469 1.00 84.31 324 LEU A C 1
ATOM 2448 O O . LEU A 1 324 ? -8.363 21.327 17.768 1.00 84.31 324 LEU A O 1
ATOM 2452 N N . SER A 1 325 ? -8.802 19.218 18.395 1.00 87.62 325 SER A N 1
ATOM 2453 C CA . SER A 1 325 ? -8.536 19.450 19.817 1.00 87.62 325 SER A CA 1
ATOM 2454 C C . SER A 1 325 ? -7.056 19.216 20.112 1.00 87.62 325 SER A C 1
ATOM 2456 O O . SER A 1 325 ? -6.552 18.109 19.930 1.00 87.62 325 SER A O 1
ATOM 2458 N N . MET A 1 326 ? -6.362 20.246 20.590 1.00 84.00 326 MET A N 1
ATOM 2459 C CA . MET A 1 326 ? -4.925 20.213 20.856 1.00 84.00 326 MET A CA 1
ATOM 2460 C C . MET A 1 326 ? -4.618 20.573 22.303 1.00 84.00 326 MET A C 1
ATOM 2462 O O . MET A 1 326 ? -5.293 21.406 22.904 1.00 84.00 326 MET A O 1
ATOM 2466 N N . LEU A 1 327 ? -3.574 19.963 22.865 1.00 79.31 327 LEU A N 1
ATOM 2467 C CA . LEU A 1 327 ? -3.062 20.340 24.179 1.00 79.31 327 LEU A CA 1
ATOM 2468 C C . LEU A 1 327 ? -2.159 21.573 24.030 1.00 79.31 327 LEU A C 1
ATOM 2470 O O . LEU A 1 327 ? -1.071 21.476 23.466 1.00 79.31 327 LEU A O 1
ATOM 2474 N N . ILE A 1 328 ? -2.620 22.720 24.525 1.00 85.56 328 ILE A N 1
ATOM 2475 C CA . ILE A 1 328 ? -1.887 23.989 24.527 1.00 85.56 328 ILE A CA 1
ATOM 2476 C C . ILE A 1 328 ? -1.867 24.490 25.964 1.00 85.56 328 ILE A C 1
ATOM 2478 O O . ILE A 1 328 ? -2.926 24.623 26.581 1.00 8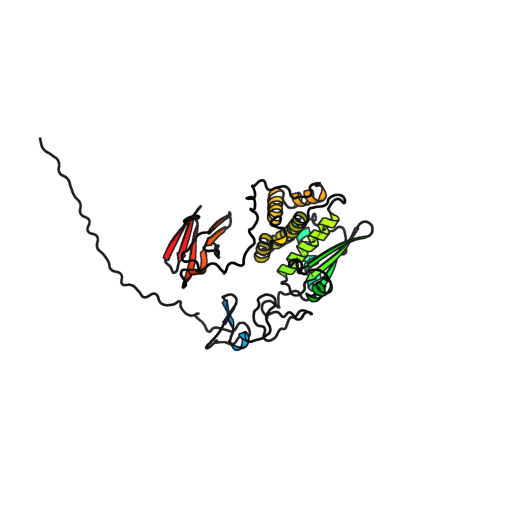5.56 328 ILE A O 1
ATOM 2482 N N . ASP A 1 329 ? -0.673 24.739 26.499 1.00 83.56 329 ASP A N 1
ATOM 2483 C CA . ASP A 1 329 ? -0.504 25.213 27.881 1.00 83.56 329 ASP A CA 1
ATOM 2484 C C . ASP A 1 329 ? -1.215 24.302 28.910 1.00 83.56 329 ASP A C 1
ATOM 2486 O O . ASP A 1 329 ? -1.983 24.727 29.772 1.00 83.56 329 ASP A O 1
ATOM 2490 N N . GLY A 1 330 ? -1.060 22.984 28.736 1.00 76.62 330 GLY A N 1
ATOM 2491 C CA . GLY A 1 330 ? -1.659 21.975 29.619 1.00 76.62 330 GLY A CA 1
ATOM 2492 C C . GLY A 1 330 ? -3.188 21.855 29.550 1.00 76.62 330 GLY A C 1
ATOM 2493 O O . GLY A 1 330 ? -3.760 21.038 30.272 1.00 76.62 330 GLY A O 1
ATOM 2494 N N . LYS A 1 331 ? -3.868 22.608 28.676 1.00 83.44 331 LYS A N 1
ATOM 2495 C CA . LYS A 1 331 ? -5.326 22.555 28.483 1.00 83.44 331 LYS A CA 1
ATOM 2496 C C . LYS A 1 331 ? -5.668 22.107 27.069 1.00 83.44 331 LYS A C 1
ATOM 2498 O O . LYS A 1 331 ? -5.001 22.483 26.110 1.00 83.44 331 LYS A O 1
ATOM 2503 N N . ARG A 1 332 ? -6.718 21.293 26.923 1.00 81.81 332 ARG A N 1
ATOM 2504 C CA . ARG A 1 332 ? -7.256 20.979 25.596 1.00 81.81 332 ARG A CA 1
ATOM 2505 C C . ARG A 1 332 ? -8.031 22.179 25.075 1.00 81.81 332 ARG A C 1
ATOM 2507 O O . ARG A 1 332 ? -8.946 22.651 25.740 1.00 81.81 332 ARG A O 1
ATOM 2514 N N . ARG A 1 333 ? -7.637 22.647 23.900 1.00 89.75 333 ARG A N 1
ATOM 2515 C CA . ARG A 1 333 ? -8.192 23.798 23.196 1.00 89.75 333 ARG A CA 1
ATOM 2516 C C . ARG A 1 333 ? -8.634 23.348 21.816 1.00 89.75 333 ARG A C 1
ATOM 2518 O O . ARG A 1 333 ? -7.961 22.524 21.195 1.00 89.75 333 ARG A O 1
ATOM 2525 N N . LEU A 1 334 ? -9.759 23.858 21.349 1.00 89.75 334 LEU A N 1
ATOM 2526 C CA . LEU A 1 334 ? -10.265 23.582 20.016 1.00 89.75 334 LEU A CA 1
ATOM 2527 C C . LEU A 1 334 ? -9.648 24.588 19.049 1.00 89.75 334 LEU A C 1
ATOM 2529 O O . LEU A 1 334 ? -9.847 25.790 19.204 1.00 89.75 334 LEU A O 1
ATOM 2533 N N . VAL A 1 335 ? -8.863 24.105 18.092 1.00 94.44 335 VAL A N 1
ATOM 2534 C CA . VAL A 1 335 ? -8.167 24.933 17.106 1.00 94.44 335 VAL A CA 1
ATOM 2535 C C . VAL A 1 335 ? -8.798 24.686 15.747 1.00 94.44 335 VAL A C 1
ATOM 2537 O O . VAL A 1 335 ? -8.898 23.539 15.326 1.00 94.44 335 VAL A O 1
ATOM 2540 N N . ARG A 1 336 ? -9.192 25.744 15.040 1.00 94.56 336 ARG A N 1
ATOM 2541 C CA . ARG A 1 336 ? -9.741 25.673 13.681 1.00 94.56 336 ARG A CA 1
ATOM 2542 C C . ARG A 1 336 ? -8.913 26.503 12.719 1.00 94.56 336 ARG A C 1
ATOM 2544 O O . ARG A 1 336 ? -8.589 27.645 13.031 1.00 94.56 336 ARG A O 1
ATOM 2551 N N . LEU A 1 337 ? -8.594 25.964 11.544 1.00 94.31 337 LEU A N 1
ATOM 2552 C CA . LEU A 1 337 ? -7.905 26.710 10.489 1.00 94.31 337 LEU A CA 1
ATOM 2553 C C . LEU A 1 337 ? -8.917 27.455 9.610 1.00 94.31 337 LEU A C 1
ATOM 2555 O O . LEU A 1 337 ? -9.628 26.838 8.826 1.00 94.31 337 LEU A O 1
ATOM 2559 N N . GLU A 1 338 ? -8.958 28.782 9.711 1.00 93.56 338 GLU A N 1
ATOM 2560 C CA . GLU A 1 338 ? -9.957 29.624 9.032 1.00 93.56 338 GLU A CA 1
ATOM 2561 C C . GLU A 1 338 ? -9.477 30.152 7.683 1.00 93.56 338 GLU A C 1
ATOM 2563 O O . GLU A 1 338 ? -10.237 30.242 6.723 1.00 93.56 338 GLU A O 1
ATOM 2568 N N . ALA A 1 339 ? -8.212 30.562 7.616 1.00 93.62 339 ALA A N 1
ATOM 2569 C CA . ALA A 1 339 ? -7.628 31.147 6.419 1.00 93.62 339 ALA A CA 1
ATOM 2570 C C . ALA A 1 339 ? -6.127 30.883 6.367 1.00 93.62 339 ALA A C 1
ATOM 2572 O O . ALA A 1 339 ? -5.476 30.668 7.389 1.00 93.62 339 ALA A O 1
ATOM 2573 N N . ALA A 1 340 ? -5.568 30.945 5.167 1.00 90.69 340 ALA A N 1
ATOM 2574 C CA . ALA A 1 340 ? -4.139 30.829 4.945 1.00 90.69 340 ALA A CA 1
ATOM 2575 C C . ALA A 1 340 ? -3.694 31.845 3.892 1.00 90.69 340 ALA A C 1
ATOM 2577 O O . ALA A 1 340 ? -4.295 31.942 2.820 1.00 90.69 340 ALA A O 1
ATOM 2578 N N . ALA A 1 341 ? -2.646 32.593 4.215 1.00 90.38 341 ALA A N 1
ATOM 2579 C CA . ALA A 1 341 ? -1.951 33.505 3.320 1.00 90.38 341 ALA A CA 1
ATOM 2580 C C . ALA A 1 341 ? -0.661 32.845 2.797 1.00 90.38 341 ALA A C 1
ATOM 2582 O O . ALA A 1 341 ? -0.536 31.622 2.784 1.00 90.38 341 ALA A O 1
ATOM 2583 N N . GLU A 1 342 ? 0.279 33.631 2.278 1.00 82.25 342 GLU A N 1
ATOM 2584 C CA . GLU A 1 342 ? 1.536 33.115 1.721 1.00 82.25 342 GLU A CA 1
ATOM 2585 C C . GLU A 1 342 ? 2.479 32.559 2.799 1.00 82.25 342 GLU A C 1
ATOM 2587 O O . GLU A 1 342 ? 3.014 31.467 2.638 1.00 82.25 342 GLU A O 1
ATOM 2592 N N . ILE A 1 343 ? 2.609 33.263 3.928 1.00 87.50 343 ILE A N 1
ATOM 2593 C CA . ILE A 1 343 ? 3.513 32.904 5.038 1.00 87.50 343 ILE A CA 1
ATOM 2594 C C . ILE A 1 343 ? 2.815 32.865 6.403 1.00 87.50 343 ILE A C 1
ATOM 2596 O O . ILE A 1 343 ? 3.464 32.774 7.441 1.00 87.50 343 ILE A O 1
ATOM 2600 N N . SER A 1 344 ? 1.489 32.963 6.430 1.00 92.56 344 SER A N 1
ATOM 2601 C CA . SER A 1 344 ? 0.727 32.996 7.674 1.00 92.56 344 SER A CA 1
ATOM 2602 C C . SER A 1 344 ? -0.578 32.231 7.560 1.00 92.56 344 SER A C 1
ATOM 2604 O O . SER A 1 344 ? -1.106 32.005 6.469 1.00 92.56 344 SER A O 1
ATOM 2606 N N . VAL A 1 345 ? -1.107 31.826 8.707 1.00 94.38 345 VAL A N 1
ATOM 2607 C CA . VAL A 1 345 ? -2.440 31.248 8.825 1.00 94.38 345 VAL A CA 1
ATOM 2608 C C . VAL A 1 345 ? -3.237 31.986 9.873 1.00 94.38 345 VAL A C 1
ATOM 2610 O O . VAL A 1 345 ? -2.688 32.507 10.841 1.00 94.38 345 VAL A O 1
ATOM 2613 N N . VAL A 1 346 ? -4.547 32.004 9.687 1.00 95.62 346 VAL A N 1
ATOM 2614 C CA . VAL A 1 346 ? -5.482 32.494 10.683 1.00 95.62 346 VAL A CA 1
ATOM 2615 C C . VAL A 1 346 ? -6.190 31.297 11.278 1.00 95.62 346 VAL A C 1
ATOM 2617 O O . VAL A 1 346 ? -6.827 30.529 10.554 1.00 95.62 346 VAL A O 1
ATOM 2620 N N . VAL A 1 347 ? -6.068 31.149 12.591 1.00 95.81 347 VAL A N 1
ATOM 2621 C CA . VAL A 1 347 ? -6.750 30.102 13.342 1.00 95.81 347 VAL A CA 1
ATOM 2622 C C . VAL A 1 347 ? -7.674 30.692 14.386 1.00 95.81 347 VAL A C 1
ATOM 2624 O O . VAL A 1 347 ? -7.431 31.779 14.906 1.00 95.81 347 VAL A O 1
ATOM 2627 N N . THR A 1 348 ? -8.717 29.948 14.712 1.00 95.81 348 THR A N 1
ATOM 2628 C CA . THR A 1 348 ? -9.596 30.226 15.841 1.00 95.81 348 THR A CA 1
ATOM 2629 C C . THR A 1 348 ? -9.264 29.236 16.953 1.00 95.81 348 THR A C 1
ATOM 2631 O O . THR A 1 348 ? -9.238 28.037 16.696 1.00 95.81 348 THR A O 1
ATOM 2634 N N . VAL A 1 349 ? -8.995 29.713 18.168 1.00 93.75 349 VAL A N 1
ATOM 2635 C CA . VAL A 1 349 ? -8.736 28.888 19.358 1.00 93.75 349 VAL A CA 1
ATOM 2636 C C . VAL A 1 349 ? -9.821 29.168 20.380 1.00 93.75 349 VAL A C 1
ATOM 2638 O O . VAL A 1 349 ? -9.909 30.290 20.870 1.00 93.75 349 VAL A O 1
ATOM 2641 N N . ASP A 1 350 ? -10.665 28.180 20.675 1.00 89.56 350 ASP A N 1
ATOM 2642 C CA . ASP A 1 350 ? -11.845 28.339 21.542 1.00 89.56 350 ASP A CA 1
ATOM 2643 C C . ASP A 1 350 ? -12.691 29.583 21.178 1.00 89.56 350 ASP A C 1
ATOM 2645 O O . ASP A 1 350 ? -13.136 30.341 22.037 1.00 89.56 350 ASP A O 1
ATOM 2649 N N . GLY A 1 351 ? -12.868 29.842 19.879 1.00 85.56 351 GLY A N 1
ATOM 2650 C CA . GLY A 1 351 ? -13.604 31.009 19.372 1.00 85.56 351 GLY A CA 1
ATOM 2651 C C . GLY A 1 351 ? -12.782 32.299 19.224 1.00 85.56 351 GLY A C 1
ATOM 2652 O O . GLY A 1 351 ? -13.264 33.251 18.612 1.00 85.56 351 GLY A O 1
ATOM 2653 N N . VAL A 1 352 ? -11.534 32.346 19.703 1.00 92.12 352 VAL A N 1
ATOM 2654 C CA . VAL A 1 352 ? -10.661 33.528 19.597 1.00 92.12 352 VAL A CA 1
ATOM 2655 C C . VAL A 1 352 ? -9.757 33.433 18.373 1.00 92.12 352 VAL A C 1
ATOM 2657 O O . VAL A 1 352 ? -8.952 32.514 18.236 1.00 92.12 352 VAL A O 1
ATOM 2660 N N . ARG A 1 353 ? -9.871 34.411 17.476 1.00 93.81 353 ARG A N 1
ATOM 2661 C CA . ARG A 1 353 ? -9.090 34.471 16.237 1.00 93.81 353 ARG A CA 1
ATOM 2662 C C . ARG A 1 353 ? -7.666 34.958 16.511 1.00 93.81 353 ARG A C 1
ATOM 2664 O O . ARG A 1 353 ? -7.471 35.978 17.164 1.00 93.81 353 ARG A O 1
ATOM 2671 N N . GLN A 1 354 ? -6.679 34.270 15.952 1.00 94.94 354 GLN A N 1
ATOM 2672 C CA . GLN A 1 354 ? -5.266 34.632 16.029 1.00 94.94 354 GLN A CA 1
ATOM 2673 C C . GLN A 1 354 ? -4.540 34.299 14.721 1.00 94.94 354 GLN A C 1
ATOM 2675 O O . GLN A 1 354 ? -4.898 33.359 14.008 1.00 94.94 354 GLN A O 1
ATOM 2680 N N . THR A 1 355 ? -3.500 35.069 14.412 1.00 95.56 355 THR A N 1
ATOM 2681 C CA . THR A 1 355 ? -2.687 34.881 13.206 1.00 95.56 355 THR A CA 1
ATOM 2682 C C . THR A 1 355 ? -1.340 34.291 13.590 1.00 95.56 355 THR A C 1
ATOM 2684 O O . THR A 1 355 ? -0.614 34.872 14.392 1.00 95.56 355 THR A O 1
ATOM 2687 N N . LEU A 1 356 ? -0.995 33.153 12.995 1.00 93.38 356 LEU A N 1
ATOM 2688 C CA . LEU A 1 356 ? 0.298 32.501 13.162 1.00 93.38 356 LEU A CA 1
ATOM 2689 C C . LEU A 1 356 ? 1.147 32.760 11.919 1.00 93.38 356 LEU A C 1
ATOM 2691 O O . LEU A 1 356 ? 0.690 32.552 10.797 1.00 93.38 356 LEU A O 1
ATOM 2695 N N . GLN A 1 357 ? 2.377 33.215 12.120 1.00 91.25 357 GLN A N 1
ATOM 2696 C CA . GLN A 1 357 ? 3.349 33.487 11.061 1.00 91.25 357 GLN A CA 1
ATOM 2697 C C . GLN A 1 357 ? 4.386 32.366 11.020 1.00 91.25 357 GLN A C 1
ATOM 2699 O O . GLN A 1 357 ? 4.855 31.905 12.063 1.00 91.25 357 GLN A O 1
ATOM 2704 N N . LEU A 1 358 ? 4.745 31.925 9.820 1.00 80.00 358 LEU A N 1
ATOM 2705 C CA . LEU A 1 358 ? 5.768 30.910 9.621 1.00 80.00 358 LEU A CA 1
ATOM 2706 C C . LEU A 1 358 ? 7.132 31.514 9.982 1.00 80.00 358 LEU A C 1
ATOM 2708 O O . LEU A 1 358 ? 7.532 32.526 9.415 1.00 80.00 358 LEU A O 1
ATOM 2712 N N . GLY A 1 359 ? 7.838 30.909 10.941 1.00 69.44 359 GLY A N 1
ATOM 2713 C CA . GLY A 1 359 ? 9.146 31.394 11.401 1.00 69.44 359 GLY A CA 1
ATOM 2714 C C . GLY A 1 359 ? 9.108 32.492 12.473 1.00 69.44 359 GLY A C 1
ATOM 2715 O O . GLY A 1 359 ? 10.165 33.013 12.833 1.00 69.44 359 GLY A O 1
ATOM 2716 N N . ALA A 1 360 ? 7.934 32.831 13.019 1.00 60.47 360 ALA A N 1
ATOM 2717 C CA . ALA A 1 360 ? 7.846 33.678 14.208 1.00 60.47 360 ALA A CA 1
ATOM 2718 C C . ALA A 1 360 ? 8.316 32.892 15.445 1.00 60.47 360 ALA A C 1
ATOM 2720 O O . ALA A 1 360 ? 7.700 31.891 15.813 1.00 60.47 360 ALA A O 1
ATOM 2721 N N . ARG A 1 361 ? 9.427 33.328 16.053 1.00 44.97 361 ARG A N 1
ATOM 2722 C CA . ARG A 1 361 ? 10.007 32.702 17.252 1.00 44.97 361 ARG A CA 1
ATOM 2723 C C . ARG A 1 361 ? 9.237 33.021 18.523 1.00 44.97 361 ARG A C 1
ATOM 2725 O O . ARG A 1 361 ? 8.724 34.148 18.674 1.00 44.97 361 ARG A O 1
#

pLDDT: mean 81.55, std 20.06, range [30.67, 98.44]

Sequence (361 aa):
MKLPLLLASLLASTHLSVAAQTLGSPAPPSGPLTCVVCAKTPLVGKYFVHNQTNHICAECEQLPTRCALCRLPVKDPTTKTTDGRSFCRADAANVVVAQDEATKLFAQARSELSTLSDGSISLRSAAVAVQLVDVDYWNAKAGGDATSTMHRLGFSISRPIGGGFAHNVILMSGQLRTTTLSTCAHEFAHLWLNENLKPERKLDPDTREALCELFAFKLAARRGDTNEISRIKVNPYTKGVVLSALEFEAREGLPGVVSWVRNGTEVLLPASRIASPTAAPEPVRELRPPPPPATKLELRSLLRTSKRTVAVINGERFELGSELSMLIDGKRRLVRLEAAAEISVVVTVDGVRQTLQLGAR

Foldseek 3Di:
DDDDDDDDDDDDDDDDDDDDDDDDDDDDPPAAAAAPAPRDTRADDDWDDFPNPHIHHPVQVPAPAAAPPRRRRHDDFPDAAPVGHGHGPVQRVFFARDQVLLVVLLVVLQVVLCVQQVNLLHFPDDDEAEEEDEPVVVVVPCPDDPPPPDDQAKAKDWDDDPPHTYIYIYGYGGDGSLSSSLVSQLRSLLNSLVRQADPVAAADPLQSSLSSLVRSLSSCVVVVNVPSVVCSCPPCPSVNLVVLSVQLCVVQNPVRVSCCSRPNRDNHRDDDPPDDPPPDPDDDDDPDDDPPFAQDWAFADWDDDPVWIWTQIPNDIATAQDWDFGQHNNDTWIKGFHDDDPFWTWIATNNRIDIHGHPDD